Protein AF-A0A510JBA4-F1 (afdb_monomer_lite)

pLDDT: mean 80.72, std 15.27, range [33.44, 96.81]

Structure (mmCIF, N/CA/C/O backbone):
data_AF-A0A510JBA4-F1
#
_entry.id   AF-A0A510JBA4-F1
#
loop_
_atom_site.group_PDB
_atom_site.id
_atom_site.type_symbol
_atom_site.label_atom_id
_atom_site.label_alt_id
_atom_site.label_comp_id
_atom_site.label_asym_id
_atom_site.label_entity_id
_atom_site.label_seq_id
_atom_site.pdbx_PDB_ins_code
_atom_site.Cartn_x
_atom_site.Cartn_y
_atom_site.Cartn_z
_atom_site.occupancy
_atom_site.B_iso_or_equiv
_atom_site.auth_seq_id
_atom_site.auth_comp_id
_atom_site.auth_asym_id
_atom_site.auth_atom_id
_atom_site.pdbx_PDB_model_num
ATOM 1 N N . MET A 1 1 ? 19.408 27.257 -2.901 1.00 33.97 1 MET A N 1
ATOM 2 C CA . MET A 1 1 ? 18.493 28.332 -3.321 1.00 33.97 1 MET A CA 1
ATOM 3 C C . MET A 1 1 ? 17.538 27.654 -4.280 1.00 33.97 1 MET A C 1
ATOM 5 O O . MET A 1 1 ? 18.026 27.134 -5.276 1.00 33.97 1 MET A O 1
ATOM 9 N N . PHE A 1 2 ? 16.282 27.460 -3.873 1.00 33.44 2 PHE A N 1
ATOM 10 C CA . PHE A 1 2 ? 15.293 26.747 -4.685 1.00 33.44 2 PHE A CA 1
ATOM 11 C C . PHE A 1 2 ? 15.055 27.518 -5.986 1.00 33.44 2 PHE A C 1
ATOM 13 O O . PHE A 1 2 ? 15.226 28.739 -6.028 1.00 33.44 2 PHE A O 1
ATOM 20 N N . SER A 1 3 ? 14.738 26.808 -7.061 1.00 45.59 3 SER A N 1
ATOM 21 C CA . SER A 1 3 ? 14.314 27.447 -8.303 1.00 45.59 3 SER A CA 1
ATOM 22 C C . SER A 1 3 ? 12.975 28.172 -8.093 1.00 45.59 3 SER A C 1
ATOM 24 O O . SER A 1 3 ? 12.174 27.807 -7.234 1.00 45.59 3 SER A O 1
ATOM 26 N N . VAL A 1 4 ? 12.717 29.211 -8.888 1.00 42.75 4 VAL A N 1
ATOM 27 C CA . VAL A 1 4 ? 11.490 30.033 -8.805 1.00 42.75 4 VAL A CA 1
ATOM 28 C C . VAL A 1 4 ? 10.213 29.203 -9.057 1.00 42.75 4 VAL A C 1
ATOM 30 O O . VAL A 1 4 ? 9.126 29.583 -8.625 1.00 42.75 4 VAL A O 1
ATOM 33 N N . GLU A 1 5 ? 10.335 28.054 -9.728 1.00 43.00 5 GLU A N 1
ATOM 34 C CA . GLU A 1 5 ? 9.250 27.088 -9.955 1.00 43.00 5 GLU A CA 1
ATOM 35 C C . GLU A 1 5 ? 9.014 26.177 -8.737 1.00 43.00 5 GLU A C 1
ATOM 37 O O . GLU A 1 5 ? 7.862 25.997 -8.343 1.00 43.00 5 GLU A O 1
ATOM 42 N N . GLU A 1 6 ? 10.074 25.714 -8.062 1.00 42.88 6 GLU A N 1
ATOM 43 C CA . GLU A 1 6 ? 9.974 24.969 -6.793 1.00 42.88 6 GLU A CA 1
ATOM 44 C C . GLU A 1 6 ? 9.383 25.830 -5.661 1.00 42.88 6 GLU A C 1
ATOM 46 O O . GLU A 1 6 ? 8.607 25.336 -4.842 1.00 42.88 6 GLU A O 1
ATOM 51 N N . GLU A 1 7 ? 9.695 27.133 -5.621 1.00 42.03 7 GLU A N 1
ATOM 52 C CA . GLU A 1 7 ? 9.069 28.067 -4.672 1.00 42.03 7 GLU A CA 1
ATOM 53 C C . GLU A 1 7 ? 7.575 28.276 -4.964 1.00 42.03 7 GLU A C 1
ATOM 55 O O . GLU A 1 7 ? 6.779 28.371 -4.030 1.00 42.03 7 GLU A O 1
ATOM 60 N N . LYS A 1 8 ? 7.162 28.293 -6.238 1.00 43.97 8 LYS A N 1
ATOM 61 C CA . LYS A 1 8 ? 5.748 28.430 -6.628 1.00 43.97 8 LYS A CA 1
ATOM 62 C C . LYS A 1 8 ? 4.914 27.194 -6.287 1.00 43.97 8 LYS A C 1
ATOM 64 O O . LYS A 1 8 ? 3.850 27.350 -5.692 1.00 43.97 8 LYS A O 1
ATOM 69 N N . GLU A 1 9 ? 5.396 25.990 -6.600 1.00 51.56 9 GLU A N 1
ATOM 70 C CA . GLU A 1 9 ? 4.699 24.744 -6.236 1.00 51.56 9 GLU A CA 1
ATOM 71 C C . GLU A 1 9 ? 4.577 24.593 -4.711 1.00 51.56 9 GLU A C 1
ATOM 73 O O . GLU A 1 9 ? 3.523 24.210 -4.201 1.00 51.56 9 GLU A O 1
ATOM 78 N N . PHE A 1 10 ? 5.615 24.960 -3.952 1.00 48.81 10 PHE A N 1
ATOM 79 C CA . PHE A 1 10 ? 5.580 24.901 -2.489 1.00 48.81 10 PHE A CA 1
ATOM 80 C C . PHE A 1 10 ? 4.567 25.886 -1.878 1.00 48.81 10 PHE A C 1
ATOM 82 O O . PHE A 1 10 ? 3.876 25.548 -0.913 1.00 48.81 10 PHE A O 1
ATOM 89 N N . ILE A 1 11 ? 4.431 27.084 -2.458 1.00 53.59 11 ILE A N 1
ATOM 90 C CA . ILE A 1 11 ? 3.460 28.104 -2.030 1.00 53.59 11 ILE A CA 1
ATOM 91 C C . ILE A 1 11 ? 2.013 27.674 -2.325 1.00 53.59 11 ILE A C 1
ATOM 93 O O . ILE A 1 11 ? 1.134 27.935 -1.505 1.00 53.59 11 ILE A O 1
ATOM 97 N N . GLU A 1 12 ? 1.748 26.980 -3.435 1.00 55.16 12 GLU A N 1
ATOM 98 C CA . GLU A 1 12 ? 0.407 26.460 -3.759 1.00 55.16 12 GLU A CA 1
ATOM 99 C C . GLU A 1 12 ? 0.020 25.223 -2.920 1.00 55.16 12 GLU A C 1
ATOM 101 O O . GLU A 1 12 ? -1.158 25.014 -2.620 1.00 55.16 12 GLU A O 1
ATOM 106 N N . LEU A 1 13 ? 1.001 24.429 -2.473 1.00 57.09 13 LEU A N 1
ATOM 107 C CA . LEU A 1 13 ? 0.795 23.235 -1.637 1.00 57.09 13 LEU A CA 1
ATOM 108 C C . LEU A 1 13 ? 0.614 23.544 -0.139 1.00 57.09 13 LEU A C 1
ATOM 110 O O . LEU A 1 13 ? -0.022 22.771 0.584 1.00 57.09 13 LEU A O 1
ATOM 114 N N . LEU A 1 14 ? 1.133 24.677 0.339 1.00 58.88 14 LEU A N 1
ATOM 115 C CA . LEU A 1 14 ? 1.060 25.112 1.741 1.00 58.88 14 LEU A CA 1
ATOM 116 C C . LEU A 1 14 ? -0.385 25.242 2.280 1.00 58.88 14 LEU A C 1
ATOM 118 O O . LEU A 1 14 ? -0.669 24.680 3.342 1.00 58.88 14 LEU A O 1
ATOM 122 N N . PRO A 1 15 ? -1.325 25.901 1.574 1.00 62.84 15 PRO A N 1
ATOM 123 C CA . PRO A 1 15 ? -2.726 25.983 1.997 1.00 62.84 15 PRO A CA 1
ATOM 124 C C . PRO A 1 15 ? -3.436 24.622 2.032 1.00 62.84 15 PRO A C 1
ATOM 126 O O . PRO A 1 15 ? -4.251 24.367 2.918 1.00 62.84 15 PRO A O 1
ATOM 129 N N . LEU A 1 16 ? -3.105 23.720 1.100 1.00 64.19 16 LEU A N 1
ATOM 130 C CA . LEU A 1 16 ? -3.665 22.363 1.046 1.00 64.19 16 LEU A CA 1
ATOM 131 C C . LEU A 1 16 ? -3.200 21.515 2.233 1.00 64.19 16 LEU A C 1
ATOM 133 O O . LEU A 1 16 ? -3.993 20.786 2.829 1.00 64.19 16 LEU A O 1
ATOM 137 N N . MET A 1 17 ? -1.927 21.645 2.608 1.00 72.31 17 MET A N 1
ATOM 138 C CA . MET A 1 17 ? -1.400 21.027 3.819 1.00 72.31 17 MET A CA 1
ATOM 139 C C . MET A 1 17 ? -2.057 21.581 5.082 1.00 72.31 17 MET A C 1
ATOM 141 O O . MET A 1 17 ? -2.367 20.812 5.984 1.00 72.31 17 MET A O 1
ATOM 145 N N . GLN A 1 18 ? -2.306 22.889 5.150 1.00 76.50 18 GLN A N 1
ATOM 146 C CA . GLN A 1 18 ? -2.984 23.503 6.294 1.00 76.50 18 GLN A CA 1
ATOM 147 C C . GLN A 1 18 ? -4.432 23.015 6.448 1.00 76.50 18 GLN A C 1
ATOM 149 O O . GLN A 1 18 ? -4.841 22.716 7.571 1.00 76.50 18 GLN A O 1
ATOM 154 N N . ASP A 1 19 ? -5.189 22.874 5.353 1.00 80.38 19 ASP A N 1
ATOM 155 C CA . ASP A 1 19 ? -6.538 22.286 5.384 1.00 80.38 19 ASP A CA 1
ATOM 156 C C . ASP A 1 19 ? -6.506 20.814 5.826 1.00 80.38 19 ASP A C 1
ATOM 158 O O . ASP A 1 19 ? -7.270 20.410 6.706 1.00 80.38 19 ASP A O 1
ATOM 162 N N . PHE A 1 20 ? -5.578 20.020 5.279 1.00 85.44 20 PHE A N 1
ATOM 163 C CA . PHE A 1 20 ? -5.411 18.620 5.673 1.00 85.44 20 PHE A CA 1
ATOM 164 C C . PHE A 1 20 ? -5.062 18.488 7.162 1.00 85.44 20 PHE A C 1
ATOM 166 O O . PHE A 1 20 ? -5.747 17.769 7.888 1.00 85.44 20 PHE A O 1
ATOM 173 N N . THR A 1 21 ? -4.059 19.225 7.645 1.00 85.69 21 THR A N 1
ATOM 174 C CA . THR A 1 21 ? -3.632 19.197 9.053 1.00 85.69 21 THR A CA 1
ATOM 175 C C . THR A 1 21 ? -4.745 19.672 9.987 1.00 85.69 21 THR A C 1
ATOM 177 O O . THR A 1 21 ? -4.975 19.064 11.028 1.00 85.69 21 THR A O 1
ATOM 180 N N . SER A 1 22 ? -5.506 20.702 9.601 1.00 88.00 22 SER A N 1
ATOM 181 C CA . SER A 1 22 ? -6.647 21.181 10.393 1.00 88.00 22 SER A CA 1
ATOM 182 C C . SER A 1 22 ? -7.742 20.119 10.512 1.00 88.00 22 SER A C 1
ATOM 184 O O . SER A 1 22 ? -8.275 19.897 11.598 1.00 88.00 22 SER A O 1
ATOM 186 N N . LYS A 1 23 ? -8.057 19.414 9.418 1.00 89.62 23 LYS A N 1
ATOM 187 C CA . LYS A 1 23 ? -9.010 18.295 9.435 1.00 89.62 23 LYS A CA 1
ATOM 188 C C . LYS A 1 23 ? -8.515 17.131 10.279 1.00 89.62 23 LYS A C 1
ATOM 190 O O . LYS A 1 23 ? -9.303 16.583 11.045 1.00 89.62 23 LYS A O 1
ATOM 195 N N . ILE A 1 24 ? -7.238 16.768 10.165 1.00 92.81 24 ILE A N 1
ATOM 196 C CA . ILE A 1 24 ? -6.634 15.722 10.996 1.00 92.81 24 ILE A CA 1
ATOM 197 C C . ILE A 1 24 ? -6.762 16.076 12.473 1.00 92.81 24 ILE A C 1
ATOM 199 O O . ILE A 1 24 ? -7.246 15.244 13.231 1.00 92.81 24 ILE A O 1
ATOM 203 N N . LYS A 1 25 ? -6.440 17.313 12.861 1.00 92.88 25 LYS A N 1
ATOM 204 C CA . LYS A 1 25 ? -6.576 17.780 14.243 1.00 92.88 25 LYS A CA 1
ATOM 205 C C . LYS A 1 25 ? -8.015 17.669 14.759 1.00 92.88 25 LYS A C 1
ATOM 207 O O . LYS A 1 25 ? -8.248 17.087 15.812 1.00 92.88 25 LYS A O 1
ATOM 212 N N . ILE A 1 26 ? -8.995 18.148 13.989 1.00 92.19 26 ILE A N 1
ATOM 213 C CA . ILE A 1 26 ? -10.420 18.057 14.362 1.00 92.19 26 ILE A CA 1
ATOM 214 C C . ILE A 1 26 ? -10.863 16.594 14.523 1.00 92.19 26 ILE A C 1
ATOM 216 O O . ILE A 1 26 ? -11.628 16.259 15.427 1.00 92.19 26 ILE A O 1
ATOM 220 N N . ILE A 1 27 ? -10.417 15.708 13.629 1.00 93.12 27 ILE A N 1
ATOM 221 C CA . ILE A 1 27 ? -10.757 14.284 13.697 1.00 93.12 27 ILE A CA 1
ATOM 222 C C . ILE A 1 27 ? -10.075 13.633 14.903 1.00 93.12 27 ILE A C 1
ATOM 224 O O . ILE A 1 27 ? -10.745 12.900 15.620 1.00 93.12 27 ILE A O 1
ATOM 228 N N . SER A 1 28 ? -8.795 13.928 15.132 1.00 93.94 28 SER A N 1
ATOM 229 C CA . SER A 1 28 ? -7.978 13.473 16.264 1.00 93.94 28 SER A CA 1
ATOM 230 C C . SER A 1 28 ? -8.629 13.803 17.603 1.00 93.94 28 SER A C 1
ATOM 232 O O . SER A 1 28 ? -8.817 12.900 18.417 1.00 93.94 28 SER A O 1
ATOM 234 N N . GLU A 1 29 ? -9.085 15.044 17.783 1.00 92.38 29 GLU A N 1
ATOM 235 C CA . GLU A 1 29 ? -9.836 15.466 18.969 1.00 92.38 29 GLU A CA 1
ATOM 236 C C . GLU A 1 29 ? -11.163 14.702 19.111 1.00 92.38 29 GLU A C 1
ATOM 238 O O . GLU A 1 29 ? -11.546 14.324 20.213 1.00 92.38 29 GLU A O 1
ATOM 243 N N . PHE A 1 30 ? -11.862 14.430 18.004 1.00 90.69 30 PHE A N 1
ATOM 244 C CA . PHE A 1 30 ? -13.141 13.716 18.032 1.00 90.69 30 PHE A CA 1
ATOM 245 C C . PHE A 1 30 ? -13.017 12.218 18.346 1.00 90.69 30 PHE A C 1
ATOM 247 O O . PHE A 1 30 ? -13.923 11.660 18.963 1.00 90.69 30 PHE A O 1
ATOM 254 N N . VAL A 1 31 ? -11.968 11.549 17.856 1.00 90.56 31 VAL A N 1
ATOM 255 C CA . VAL A 1 31 ? -11.745 10.110 18.097 1.00 90.56 31 VAL A CA 1
ATOM 256 C C . VAL A 1 31 ? -10.824 9.834 19.286 1.00 90.56 31 VAL A C 1
ATOM 258 O O . VAL A 1 31 ? -10.565 8.672 19.577 1.00 90.56 31 VAL A O 1
ATOM 261 N N . GLU A 1 32 ? -10.329 10.879 19.957 1.00 91.88 32 GLU A N 1
ATOM 262 C CA . GLU A 1 32 ? -9.396 10.791 21.090 1.00 91.88 32 GLU A CA 1
ATOM 263 C C . GLU A 1 32 ? -8.122 9.990 20.748 1.00 91.88 32 GLU A C 1
ATOM 265 O O . GLU A 1 32 ? -7.676 9.118 21.497 1.00 91.88 32 GLU A O 1
ATOM 270 N N . LYS A 1 33 ? -7.531 10.278 19.580 1.00 92.12 33 LYS A N 1
ATOM 271 C CA . LYS A 1 33 ? -6.292 9.643 19.093 1.00 92.12 33 LYS A CA 1
ATOM 272 C C . LYS A 1 33 ? -5.279 10.669 18.639 1.00 92.12 33 LYS A C 1
ATOM 274 O O . LYS A 1 33 ? -5.655 11.736 18.174 1.00 92.12 33 LYS A O 1
ATOM 279 N N . GLU A 1 34 ? -4.004 10.305 18.676 1.00 94.12 34 GLU A N 1
ATOM 280 C CA . GLU A 1 34 ? -2.929 11.117 18.106 1.00 94.12 34 GLU A CA 1
ATOM 281 C C . GLU A 1 34 ? -3.129 11.346 16.600 1.00 94.12 34 GLU A C 1
ATOM 283 O O . GLU A 1 34 ? -3.582 10.457 15.874 1.00 94.12 34 GLU A O 1
ATOM 288 N N . GLU A 1 35 ? -2.727 12.519 16.106 1.00 92.19 35 GLU A N 1
ATOM 289 C CA . GLU A 1 35 ? -2.852 12.897 14.690 1.00 92.19 35 GLU A CA 1
ATOM 290 C C . GLU A 1 35 ? -2.217 11.856 13.751 1.00 92.19 35 GLU A C 1
ATOM 292 O O . GLU A 1 35 ? -2.813 11.479 12.740 1.00 92.19 35 GLU A O 1
ATOM 297 N N . ASN A 1 36 ? -1.047 11.322 14.119 1.00 89.25 36 ASN A N 1
ATOM 298 C CA . ASN A 1 36 ? -0.375 10.270 13.353 1.00 89.25 36 ASN A CA 1
ATOM 299 C C . ASN A 1 36 ? -1.182 8.967 13.307 1.00 89.25 36 ASN A C 1
ATOM 301 O O . ASN A 1 36 ? -1.204 8.313 12.269 1.00 89.25 36 ASN A O 1
ATOM 305 N N . GLU A 1 37 ? -1.874 8.598 14.389 1.00 91.50 37 GLU A N 1
ATOM 306 C CA . GLU A 1 37 ? -2.731 7.406 14.390 1.00 91.50 37 GLU A CA 1
ATOM 307 C C . GLU A 1 37 ? -3.957 7.607 13.490 1.00 91.50 37 GLU A C 1
ATOM 309 O O . GLU A 1 37 ? -4.367 6.677 12.798 1.00 91.50 37 GLU A O 1
ATOM 314 N N . VAL A 1 38 ? -4.509 8.825 13.429 1.00 93.19 38 VAL A N 1
ATOM 315 C CA . VAL A 1 38 ? -5.597 9.175 12.499 1.00 93.19 38 VAL A CA 1
ATOM 316 C C . VAL A 1 38 ? -5.133 9.103 11.044 1.00 93.19 38 VAL A C 1
ATOM 318 O O . VAL A 1 38 ? -5.847 8.550 10.204 1.00 93.19 38 VAL A O 1
ATOM 321 N N . ILE A 1 39 ? -3.944 9.637 10.741 1.00 91.81 39 ILE A N 1
ATOM 322 C CA . ILE A 1 39 ? -3.339 9.557 9.404 1.00 91.81 39 ILE A CA 1
ATOM 323 C C . ILE A 1 39 ? -3.123 8.090 9.025 1.00 91.81 39 ILE A C 1
ATOM 325 O O . ILE A 1 39 ? -3.620 7.649 7.989 1.00 91.81 39 ILE A O 1
ATOM 329 N N . GLU A 1 40 ? -2.448 7.317 9.878 1.00 92.69 40 GLU A N 1
ATOM 330 C CA . GLU A 1 40 ? -2.177 5.898 9.644 1.00 92.69 40 GLU A CA 1
ATOM 331 C C . GLU A 1 40 ? -3.478 5.135 9.375 1.00 92.69 40 GLU A C 1
ATOM 333 O O . GLU A 1 40 ? -3.594 4.447 8.359 1.00 92.69 40 GLU A O 1
ATOM 338 N N . MET A 1 41 ? -4.490 5.333 10.226 1.00 93.75 41 MET A N 1
ATOM 339 C CA . MET A 1 41 ? -5.800 4.697 10.122 1.00 93.75 41 MET A CA 1
ATOM 340 C C . MET A 1 41 ? -6.511 5.043 8.813 1.00 93.75 41 MET A C 1
ATOM 342 O O . MET A 1 41 ? -6.974 4.140 8.112 1.00 93.75 41 MET A O 1
ATOM 346 N N . ALA A 1 42 ? -6.608 6.325 8.455 1.00 93.50 42 ALA A N 1
ATOM 347 C CA . ALA A 1 42 ? -7.304 6.743 7.241 1.00 93.50 42 ALA A CA 1
ATOM 348 C C . ALA A 1 42 ? -6.644 6.150 5.987 1.00 93.50 42 ALA A C 1
ATOM 350 O O . ALA A 1 42 ? -7.327 5.652 5.089 1.00 93.50 42 ALA A O 1
ATOM 351 N N . PHE A 1 43 ? -5.312 6.160 5.941 1.00 93.12 43 PHE A N 1
ATOM 352 C CA . PHE A 1 43 ? -4.544 5.743 4.775 1.00 93.12 43 PHE A CA 1
ATOM 353 C C . PHE A 1 43 ? -4.522 4.230 4.625 1.00 93.12 43 PHE A C 1
ATOM 355 O O . PHE A 1 43 ? -4.776 3.735 3.529 1.00 93.12 43 PHE A O 1
ATOM 362 N N . THR A 1 44 ? -4.273 3.476 5.699 1.00 93.31 44 THR A N 1
ATOM 363 C CA . THR A 1 44 ? -4.341 2.006 5.631 1.00 93.31 44 THR A CA 1
ATOM 364 C C . THR A 1 44 ? -5.744 1.525 5.289 1.00 93.31 44 THR A C 1
ATOM 366 O O . THR A 1 44 ? -5.875 0.616 4.471 1.00 93.31 44 THR A O 1
ATOM 369 N N . THR A 1 45 ? -6.791 2.184 5.796 1.00 93.12 45 THR A N 1
ATOM 370 C CA . THR A 1 45 ? -8.182 1.902 5.400 1.00 93.12 45 THR A CA 1
ATOM 371 C C . THR A 1 45 ? -8.394 2.165 3.907 1.00 93.12 45 THR A C 1
ATOM 373 O O . THR A 1 45 ? -8.927 1.315 3.191 1.00 93.12 45 THR A O 1
ATOM 376 N N . PHE A 1 46 ? -7.939 3.318 3.408 1.00 93.06 46 PHE A N 1
ATOM 377 C CA . PHE A 1 46 ? -8.012 3.668 1.989 1.00 93.06 46 PHE A CA 1
ATOM 378 C C . PHE A 1 46 ? -7.258 2.662 1.102 1.00 93.06 46 PHE A C 1
ATOM 380 O O . PHE A 1 46 ? -7.794 2.180 0.101 1.00 93.06 46 PHE A O 1
ATOM 387 N N . PHE A 1 47 ? -6.036 2.279 1.478 1.00 91.75 47 PHE A N 1
ATOM 388 C CA . PHE A 1 47 ? -5.274 1.278 0.736 1.00 91.75 47 PHE A CA 1
ATOM 389 C C . PHE A 1 47 ? -5.908 -0.109 0.817 1.00 91.75 47 PHE A C 1
ATOM 391 O O . PHE A 1 47 ? -5.960 -0.792 -0.200 1.00 91.75 47 PHE A O 1
ATOM 398 N N . GLY A 1 48 ? -6.476 -0.495 1.962 1.00 89.38 48 GLY A N 1
ATOM 399 C CA . GLY A 1 48 ? -7.234 -1.737 2.119 1.00 89.38 48 GLY A CA 1
ATOM 400 C C . GLY A 1 48 ? -8.376 -1.857 1.107 1.00 89.38 48 GLY A C 1
ATOM 401 O O . GLY A 1 48 ? -8.550 -2.915 0.504 1.00 89.38 48 GLY A O 1
ATOM 402 N N . LYS A 1 49 ? -9.083 -0.753 0.836 1.00 85.50 49 LYS A N 1
ATOM 403 C CA . LYS A 1 49 ? -10.141 -0.681 -0.188 1.00 85.50 49 LYS A CA 1
ATOM 404 C C . LYS A 1 49 ? -9.624 -0.709 -1.630 1.00 85.50 49 LYS A C 1
ATOM 406 O O . LYS A 1 49 ? -10.387 -1.023 -2.538 1.00 85.50 49 LYS A O 1
ATOM 411 N N . THR A 1 50 ? -8.358 -0.363 -1.859 1.00 83.88 50 THR A N 1
ATOM 412 C CA . THR A 1 50 ? -7.774 -0.218 -3.206 1.00 83.88 50 THR A CA 1
ATOM 413 C C . THR A 1 50 ? -6.739 -1.296 -3.552 1.00 83.88 50 THR A C 1
ATOM 415 O O . THR A 1 50 ? -6.166 -1.277 -4.646 1.00 83.88 50 THR A O 1
ATOM 418 N N . LEU A 1 51 ? -6.509 -2.269 -2.661 1.00 84.25 51 LEU A N 1
ATOM 419 C CA . LEU A 1 51 ? -5.611 -3.396 -2.901 1.00 84.25 51 LEU A CA 1
ATOM 420 C C . LEU A 1 51 ? -6.067 -4.247 -4.091 1.00 84.25 51 LEU A C 1
ATOM 422 O O . LEU A 1 51 ? -7.197 -4.730 -4.135 1.00 84.25 51 LEU A O 1
ATOM 426 N N . LYS A 1 52 ? -5.143 -4.532 -5.019 1.00 79.62 52 LYS A N 1
ATOM 427 C CA . LYS A 1 52 ? -5.395 -5.442 -6.146 1.00 79.62 52 LYS A CA 1
ATOM 428 C C . LYS A 1 52 ? -4.823 -6.835 -5.859 1.00 79.62 52 LYS A C 1
ATOM 430 O O . LYS A 1 52 ? -3.696 -6.922 -5.381 1.00 79.62 52 LYS A O 1
ATOM 435 N N . PRO A 1 53 ? -5.477 -7.965 -6.182 1.00 68.62 53 PRO A N 1
ATOM 436 C CA . PRO A 1 53 ? -4.991 -9.312 -5.921 1.00 68.62 53 PRO A CA 1
ATOM 437 C C . PRO A 1 53 ? -3.886 -9.682 -6.907 1.00 68.62 53 PRO A C 1
ATOM 439 O O . PRO A 1 53 ? -2.913 -10.336 -6.534 1.00 68.62 53 PRO A O 1
ATOM 442 N N . ARG A 1 54 ? -4.005 -9.214 -8.155 1.00 74.19 54 ARG A N 1
ATOM 443 C CA . ARG A 1 54 ? -3.056 -9.308 -9.262 1.00 74.19 54 ARG A CA 1
ATOM 444 C C . ARG A 1 54 ? -1.939 -8.290 -9.184 1.00 74.19 54 ARG A C 1
ATOM 446 O O . ARG A 1 54 ? -2.239 -7.115 -9.326 1.00 74.19 54 ARG A O 1
ATOM 453 N N . TYR A 1 55 ? -0.660 -8.658 -9.104 1.00 83.25 55 TYR A N 1
ATOM 454 C CA . TYR A 1 55 ? 0.392 -7.644 -9.327 1.00 83.25 55 TYR A CA 1
ATOM 455 C C . TYR A 1 55 ? 0.362 -7.062 -10.750 1.00 83.25 55 TYR A C 1
ATOM 457 O O . TYR A 1 55 ? 0.736 -5.914 -10.956 1.00 83.25 55 TYR A O 1
ATOM 465 N N . LYS A 1 56 ? -0.148 -7.822 -11.726 1.00 77.75 56 LYS A N 1
ATOM 466 C CA . LYS A 1 56 ? -0.383 -7.331 -13.091 1.00 77.75 56 LYS A CA 1
ATOM 467 C C . LYS A 1 56 ? -1.524 -6.314 -13.205 1.00 77.75 56 LYS A C 1
ATOM 469 O O . LYS A 1 56 ? -1.568 -5.597 -14.195 1.00 77.75 56 LYS A O 1
ATOM 474 N N . ASP A 1 57 ? -2.390 -6.215 -12.197 1.00 72.81 57 ASP A N 1
ATOM 475 C CA . ASP A 1 57 ? -3.549 -5.313 -12.225 1.00 72.81 57 ASP A CA 1
ATOM 476 C C . ASP A 1 57 ? -3.167 -3.885 -11.845 1.00 72.81 57 ASP A C 1
ATOM 478 O O . ASP A 1 57 ? -3.915 -2.951 -12.110 1.00 72.81 57 ASP A O 1
ATOM 482 N N . TYR A 1 58 ? -1.987 -3.678 -11.258 1.00 75.94 58 TYR A N 1
ATOM 483 C CA . TYR A 1 58 ? -1.496 -2.354 -10.866 1.00 75.94 58 TYR A CA 1
ATOM 484 C C . TYR A 1 58 ? -1.133 -1.450 -12.058 1.00 75.94 58 TYR A C 1
ATOM 486 O O . TYR A 1 58 ? -0.747 -0.306 -11.866 1.00 75.94 58 TYR A O 1
ATOM 494 N N . GLY A 1 59 ? -1.352 -1.915 -13.289 1.00 75.94 59 GLY A N 1
ATOM 495 C CA . GLY A 1 59 ? -1.098 -1.156 -14.505 1.00 75.94 59 GLY A CA 1
ATOM 496 C C . GLY A 1 59 ? 0.329 -1.329 -15.016 1.00 75.94 59 GLY A C 1
ATOM 497 O O . GLY A 1 59 ? 1.140 -2.103 -14.494 1.00 75.94 59 GLY A O 1
ATOM 498 N N . THR A 1 60 ? 0.612 -0.644 -16.120 1.00 84.00 60 THR A N 1
ATOM 499 C CA . THR A 1 60 ? 1.929 -0.611 -16.756 1.00 84.00 60 THR A CA 1
ATOM 500 C C . THR A 1 60 ? 2.297 0.836 -17.049 1.00 84.00 60 THR A C 1
ATOM 502 O O . THR A 1 60 ? 1.530 1.549 -17.687 1.00 84.00 60 THR A O 1
ATOM 505 N N . ILE A 1 61 ? 3.484 1.240 -16.605 1.00 86.69 61 ILE A N 1
ATOM 506 C CA . ILE A 1 61 ? 4.129 2.504 -16.964 1.00 86.69 61 ILE A CA 1
ATOM 507 C C . ILE A 1 61 ? 4.836 2.295 -18.292 1.00 86.69 61 ILE A C 1
ATOM 509 O O . ILE A 1 61 ? 5.752 1.469 -18.388 1.00 86.69 61 ILE A O 1
ATOM 513 N N . TYR A 1 62 ? 4.384 3.015 -19.313 1.00 83.38 62 TYR A N 1
ATOM 514 C CA . TYR A 1 62 ? 5.007 3.042 -20.628 1.00 83.38 62 TYR A CA 1
ATOM 515 C C . TYR A 1 62 ? 5.994 4.202 -20.677 1.00 83.38 62 TYR A C 1
ATOM 517 O O . TYR A 1 62 ? 5.659 5.335 -20.344 1.00 83.38 62 TYR A O 1
ATOM 525 N N . LEU A 1 63 ? 7.224 3.889 -21.058 1.00 83.50 63 LEU A N 1
ATOM 526 C CA . LEU A 1 63 ? 8.338 4.820 -21.150 1.00 83.50 63 LEU A CA 1
ATOM 527 C C . LEU A 1 63 ? 8.771 4.925 -22.616 1.00 83.50 63 LEU A C 1
ATOM 529 O O . LEU A 1 63 ? 8.401 4.098 -23.458 1.00 83.50 63 LEU A O 1
ATOM 533 N N . GLU A 1 64 ? 9.601 5.918 -22.916 1.00 77.56 64 GLU A N 1
ATOM 534 C CA . GLU A 1 64 ? 10.179 6.089 -24.247 1.00 77.56 64 GLU A CA 1
ATOM 535 C C . GLU A 1 64 ? 10.946 4.841 -24.721 1.00 77.56 64 GLU A C 1
ATOM 537 O O . GLU A 1 64 ? 11.360 3.978 -23.936 1.00 77.56 64 GLU A O 1
ATOM 542 N N . GLN A 1 65 ? 11.132 4.736 -26.043 1.00 76.50 65 GLN A N 1
ATOM 543 C CA . GLN A 1 65 ? 11.859 3.634 -26.692 1.00 76.50 65 GLN A CA 1
ATOM 544 C C . GLN A 1 65 ? 11.229 2.245 -26.450 1.00 76.50 65 GLN A C 1
ATOM 546 O O . GLN A 1 65 ? 11.912 1.222 -26.498 1.00 76.50 65 GLN A O 1
ATOM 551 N N . GLY A 1 66 ? 9.926 2.191 -26.151 1.00 75.25 66 GLY A N 1
ATOM 552 C CA . GLY A 1 66 ? 9.192 0.943 -25.914 1.00 75.25 66 GLY A CA 1
ATOM 553 C C . GLY A 1 66 ? 9.513 0.264 -24.577 1.00 75.25 66 GLY A C 1
ATOM 554 O O . GLY A 1 66 ? 9.139 -0.894 -24.362 1.00 75.25 66 GLY A O 1
ATOM 555 N N . ARG A 1 67 ? 10.206 0.950 -23.656 1.00 83.44 67 ARG A N 1
ATOM 556 C CA . ARG A 1 67 ? 10.467 0.428 -22.309 1.00 83.44 67 ARG A CA 1
ATOM 557 C C . ARG A 1 67 ? 9.163 0.442 -21.504 1.00 83.44 67 ARG A C 1
ATOM 559 O O . ARG A 1 67 ? 8.351 1.350 -21.620 1.00 83.44 67 ARG A O 1
ATOM 566 N N . LYS A 1 68 ? 8.960 -0.562 -20.647 1.00 89.12 68 LYS A N 1
ATOM 567 C CA . LYS A 1 68 ? 7.792 -0.610 -19.753 1.00 89.12 68 LYS A CA 1
ATOM 568 C C . LYS A 1 68 ? 8.119 -1.133 -18.364 1.00 89.12 68 LYS A C 1
ATOM 570 O O . LYS A 1 68 ? 8.976 -2.014 -18.230 1.00 89.12 68 LYS A O 1
ATOM 575 N N . ILE A 1 69 ? 7.435 -0.631 -17.342 1.00 88.75 69 ILE A N 1
ATOM 576 C CA . ILE A 1 69 ? 7.458 -1.176 -15.980 1.00 88.75 69 ILE A CA 1
ATOM 577 C C . ILE A 1 69 ? 6.047 -1.629 -15.624 1.00 88.75 69 ILE A C 1
ATOM 579 O O . ILE A 1 69 ? 5.122 -0.828 -15.608 1.00 88.75 69 ILE A O 1
ATOM 583 N N . SER A 1 70 ? 5.881 -2.921 -15.347 1.00 90.19 70 SER A N 1
ATOM 584 C CA . SER A 1 70 ? 4.609 -3.463 -14.855 1.00 90.19 70 SER A CA 1
ATOM 585 C C . SER A 1 70 ? 4.618 -3.578 -13.334 1.00 90.19 70 SER A C 1
ATOM 587 O O . SER A 1 70 ? 5.688 -3.712 -12.732 1.00 90.19 70 SER A O 1
ATOM 589 N N . GLY A 1 71 ? 3.437 -3.649 -12.717 1.00 87.88 71 GLY A N 1
ATOM 590 C CA . GLY A 1 71 ? 3.328 -3.931 -11.282 1.00 87.88 71 GLY A CA 1
ATOM 591 C C . GLY A 1 71 ? 4.016 -5.237 -10.850 1.00 87.88 71 GLY A C 1
ATOM 592 O O . GLY A 1 71 ? 4.605 -5.306 -9.775 1.00 87.88 71 GLY A O 1
ATOM 593 N N . CYS A 1 72 ? 4.072 -6.260 -11.715 1.00 88.75 72 CYS A N 1
ATOM 594 C CA . CYS A 1 72 ? 4.869 -7.466 -11.454 1.00 88.75 72 CYS A CA 1
ATOM 595 C C . CYS A 1 72 ? 6.372 -7.174 -11.335 1.00 88.75 72 CYS A C 1
ATOM 597 O O . CYS A 1 72 ? 7.040 -7.799 -10.515 1.00 88.75 72 CYS A O 1
ATOM 599 N N . MET A 1 73 ? 6.909 -6.259 -12.148 1.00 91.50 73 MET A N 1
ATOM 600 C CA . MET A 1 73 ? 8.315 -5.859 -12.057 1.00 91.50 73 MET A CA 1
ATOM 601 C C . MET A 1 73 ? 8.578 -5.090 -10.767 1.00 91.50 73 MET A C 1
ATOM 603 O O . MET A 1 73 ? 9.509 -5.441 -10.056 1.00 91.50 73 MET A O 1
ATOM 607 N N . ILE A 1 74 ? 7.727 -4.118 -10.430 1.00 93.12 74 ILE A N 1
ATOM 608 C CA . ILE A 1 74 ? 7.834 -3.347 -9.180 1.00 93.12 74 ILE A CA 1
ATOM 609 C C . ILE A 1 74 ? 7.816 -4.270 -7.972 1.00 93.12 74 ILE A C 1
ATOM 611 O O . ILE A 1 74 ? 8.716 -4.220 -7.147 1.00 93.12 74 ILE A O 1
ATOM 615 N N . ARG A 1 75 ? 6.872 -5.212 -7.933 1.00 93.81 75 ARG A N 1
ATOM 616 C CA . ARG A 1 75 ? 6.801 -6.217 -6.874 1.00 93.81 75 ARG A CA 1
ATOM 617 C C . ARG A 1 75 ? 8.095 -7.015 -6.716 1.00 93.81 75 ARG A C 1
ATOM 619 O O . ARG A 1 75 ? 8.428 -7.418 -5.608 1.00 93.81 75 ARG A O 1
ATOM 626 N N . MET A 1 76 ? 8.788 -7.326 -7.812 1.00 91.06 76 MET A N 1
ATOM 627 C CA . MET A 1 76 ? 10.070 -8.037 -7.743 1.00 91.06 76 MET A CA 1
ATOM 628 C C . MET A 1 76 ? 11.188 -7.152 -7.194 1.00 91.06 76 MET A C 1
ATOM 630 O O . MET A 1 76 ? 12.060 -7.673 -6.507 1.00 91.06 76 MET A O 1
ATOM 634 N N . GLU A 1 77 ? 11.158 -5.854 -7.495 1.00 92.88 77 GLU A N 1
ATOM 635 C CA . GLU A 1 77 ? 12.097 -4.881 -6.936 1.00 92.88 77 GLU A CA 1
ATOM 636 C C . GLU A 1 77 ? 11.862 -4.658 -5.438 1.00 92.88 77 GLU A C 1
ATOM 638 O O . GLU A 1 77 ? 12.791 -4.741 -4.645 1.00 92.88 77 GLU A O 1
ATOM 643 N N . GLU A 1 78 ? 10.610 -4.456 -5.026 1.00 93.88 78 GLU A N 1
ATOM 644 C CA . GLU A 1 78 ? 10.269 -4.210 -3.621 1.00 93.88 78 GLU A CA 1
ATOM 645 C C . GLU A 1 78 ? 10.471 -5.447 -2.753 1.00 93.88 78 GLU A C 1
ATOM 647 O O . GLU A 1 78 ? 11.006 -5.367 -1.653 1.00 93.88 78 GLU A O 1
ATOM 652 N N . LYS A 1 79 ? 10.091 -6.629 -3.249 1.00 91.38 79 LYS A N 1
ATOM 653 C CA . LYS A 1 79 ? 10.296 -7.869 -2.497 1.00 91.38 79 LYS A CA 1
ATOM 654 C C . LYS A 1 79 ? 11.773 -8.257 -2.389 1.00 91.38 79 LYS A C 1
ATOM 656 O O . LYS A 1 79 ? 12.156 -8.930 -1.430 1.00 91.38 79 LYS A O 1
ATOM 661 N N . GLY A 1 80 ? 12.580 -7.900 -3.383 1.00 86.62 80 GLY A N 1
ATOM 662 C CA . GLY A 1 80 ? 13.912 -8.460 -3.552 1.00 86.62 80 GLY A CA 1
ATOM 663 C C . GLY A 1 80 ? 13.893 -9.916 -4.023 1.00 86.62 80 GLY A C 1
ATOM 664 O O . GLY A 1 80 ? 12.843 -10.540 -4.238 1.00 86.62 80 GLY A O 1
ATOM 665 N N . ARG A 1 81 ? 15.086 -10.488 -4.223 1.00 78.69 81 ARG A N 1
ATOM 666 C CA . ARG A 1 81 ? 15.230 -11.869 -4.698 1.00 78.69 81 ARG A CA 1
ATOM 667 C C . ARG A 1 81 ? 16.541 -12.486 -4.236 1.00 78.69 81 ARG A C 1
ATOM 669 O O . ARG A 1 81 ? 17.607 -11.945 -4.518 1.00 78.69 81 ARG A O 1
ATOM 676 N N . ASN A 1 82 ? 16.452 -13.700 -3.696 1.00 70.75 82 ASN A N 1
ATOM 677 C CA . ASN A 1 82 ? 17.627 -14.533 -3.466 1.00 70.75 82 ASN A CA 1
ATOM 678 C C . ASN A 1 82 ? 18.472 -14.676 -4.742 1.00 70.75 82 ASN A C 1
ATOM 680 O O . ASN A 1 82 ? 17.906 -14.877 -5.830 1.00 70.75 82 ASN A O 1
ATOM 684 N N . PRO A 1 83 ? 19.811 -14.604 -4.630 1.00 67.19 83 PRO A N 1
ATOM 685 C CA . PRO A 1 83 ? 20.700 -14.889 -5.744 1.00 67.19 83 PRO A CA 1
ATOM 686 C C . PRO A 1 83 ? 20.359 -16.251 -6.343 1.00 67.19 83 PRO A C 1
ATOM 688 O O . PRO A 1 83 ? 20.237 -17.249 -5.636 1.00 67.19 83 PRO A O 1
ATOM 691 N N . ARG A 1 84 ? 20.184 -16.303 -7.667 1.00 56.84 84 ARG A N 1
ATOM 692 C CA . ARG A 1 84 ? 19.829 -17.548 -8.369 1.00 56.84 84 ARG A CA 1
ATOM 693 C C . ARG A 1 84 ? 20.960 -18.582 -8.366 1.00 56.84 84 ARG A C 1
ATOM 695 O O . ARG A 1 84 ? 20.712 -19.731 -8.714 1.00 56.84 84 ARG A O 1
ATOM 702 N N . VAL A 1 85 ? 22.181 -18.182 -8.013 1.00 56.09 85 VAL A N 1
ATOM 703 C CA . VAL A 1 85 ? 23.388 -19.010 -8.086 1.00 56.09 85 VAL A CA 1
ATOM 704 C C . VAL A 1 85 ? 24.302 -18.682 -6.899 1.00 56.09 85 VAL A C 1
ATOM 706 O O . VAL A 1 85 ? 24.375 -17.526 -6.478 1.00 56.09 85 VAL A O 1
ATOM 709 N N . LYS A 1 86 ? 25.057 -19.678 -6.405 1.00 56.31 86 LYS A N 1
ATOM 710 C CA . LYS A 1 86 ? 26.127 -19.523 -5.391 1.00 56.31 86 LYS A CA 1
ATOM 711 C C . LYS A 1 86 ? 27.211 -18.492 -5.768 1.00 56.31 86 LYS A C 1
ATOM 713 O O . LYS A 1 86 ? 28.039 -18.157 -4.934 1.00 56.31 86 LYS A O 1
ATOM 718 N N . THR A 1 87 ? 27.210 -17.995 -7.004 1.00 54.66 87 THR A N 1
ATOM 719 C CA . THR A 1 87 ? 28.103 -16.945 -7.516 1.00 54.66 87 THR A CA 1
ATOM 720 C C . THR A 1 87 ? 27.663 -15.528 -7.134 1.00 54.66 87 THR A C 1
ATOM 722 O O . THR A 1 87 ? 28.341 -14.576 -7.501 1.00 54.66 87 THR A O 1
ATOM 725 N N . GLY A 1 88 ? 26.512 -15.347 -6.469 1.00 54.41 88 GLY A N 1
ATOM 726 C CA . GLY A 1 88 ? 26.002 -14.026 -6.063 1.00 54.41 88 GLY A CA 1
ATOM 727 C C . GLY A 1 88 ? 25.470 -13.164 -7.218 1.00 54.41 88 GLY A C 1
ATOM 728 O O . GLY A 1 88 ? 24.864 -12.116 -7.004 1.00 54.41 88 GLY A O 1
ATOM 729 N N . THR A 1 89 ? 25.623 -13.613 -8.462 1.00 49.56 89 THR A N 1
ATOM 730 C CA . THR A 1 89 ? 25.152 -12.900 -9.644 1.00 49.56 89 THR A CA 1
ATOM 731 C C . THR A 1 89 ? 23.637 -13.086 -9.794 1.00 49.56 89 THR A C 1
ATOM 733 O O . THR A 1 89 ? 23.123 -14.201 -9.854 1.00 49.56 89 THR A O 1
ATOM 736 N N . HIS A 1 90 ? 22.907 -11.964 -9.843 1.00 55.28 90 HIS A N 1
ATOM 737 C CA . HIS A 1 90 ? 21.442 -11.866 -10.017 1.00 55.28 90 HIS A CA 1
ATOM 738 C C . HIS A 1 90 ? 20.572 -11.915 -8.747 1.00 55.28 90 HIS A C 1
ATOM 740 O O . HIS A 1 90 ? 19.358 -12.110 -8.863 1.00 55.28 90 HIS A O 1
ATOM 746 N N . GLY A 1 91 ? 21.159 -11.705 -7.566 1.00 60.28 91 GLY A N 1
ATOM 747 C CA . GLY A 1 91 ? 20.406 -11.374 -6.352 1.00 60.28 91 GLY A CA 1
ATOM 748 C C . GLY A 1 91 ? 19.994 -9.900 -6.293 1.00 60.28 91 GLY A C 1
ATOM 749 O O . GLY A 1 91 ? 20.513 -9.064 -7.034 1.00 60.28 91 GLY A O 1
ATOM 750 N N . MET A 1 92 ? 19.049 -9.599 -5.411 1.00 75.00 92 MET A N 1
ATOM 751 C CA . MET A 1 92 ? 18.690 -8.252 -4.972 1.00 75.00 92 MET A CA 1
ATOM 752 C C . MET A 1 92 ? 18.438 -8.309 -3.466 1.00 75.00 92 MET A C 1
ATOM 754 O O . MET A 1 92 ? 17.884 -9.325 -3.028 1.00 75.00 92 MET A O 1
ATOM 758 N N . PRO A 1 93 ? 18.814 -7.273 -2.691 1.00 79.12 93 PRO A N 1
ATOM 759 C CA . PRO A 1 93 ? 18.573 -7.269 -1.254 1.00 79.12 93 PRO A CA 1
ATOM 760 C C . PRO A 1 93 ? 17.108 -7.590 -0.948 1.00 79.12 93 PRO A C 1
ATOM 762 O O . PRO A 1 93 ? 16.200 -7.126 -1.639 1.00 79.12 93 PRO A O 1
ATOM 765 N N . GLN A 1 94 ? 16.875 -8.448 0.041 1.00 87.25 94 GLN A N 1
ATOM 766 C CA . GLN A 1 94 ? 15.530 -8.873 0.421 1.00 87.25 94 GLN A CA 1
ATOM 767 C C . GLN A 1 94 ? 14.894 -7.790 1.292 1.00 87.25 94 GLN A C 1
ATOM 769 O O . GLN A 1 94 ? 14.785 -7.954 2.502 1.00 87.25 94 GLN A O 1
ATOM 774 N N . HIS A 1 95 ? 14.501 -6.667 0.679 1.00 90.31 95 HIS A N 1
ATOM 775 C CA . HIS A 1 95 ? 14.099 -5.462 1.411 1.00 90.31 95 HIS A CA 1
ATOM 776 C C . HIS A 1 95 ? 12.999 -5.743 2.443 1.00 90.31 95 HIS A C 1
ATOM 778 O O . HIS A 1 95 ? 13.090 -5.260 3.565 1.00 90.31 95 HIS A O 1
ATOM 784 N N . ILE A 1 96 ? 12.006 -6.579 2.112 1.00 91.50 96 ILE A N 1
ATOM 785 C CA . ILE A 1 96 ? 10.957 -6.954 3.070 1.00 91.50 96 ILE A CA 1
ATOM 786 C C . ILE A 1 96 ? 11.541 -7.686 4.283 1.00 91.50 96 ILE A C 1
ATOM 788 O O . ILE A 1 96 ? 11.229 -7.331 5.414 1.00 91.50 96 ILE A O 1
ATOM 792 N N . GLU A 1 97 ? 12.378 -8.699 4.061 1.00 90.19 97 GLU A N 1
ATOM 793 C CA . GLU A 1 97 ? 12.986 -9.477 5.146 1.00 90.19 97 GLU A CA 1
ATOM 794 C C . GLU A 1 97 ? 13.838 -8.577 6.042 1.00 90.19 97 GLU A C 1
ATOM 796 O O . GLU A 1 97 ? 13.610 -8.538 7.248 1.00 90.19 97 GLU A O 1
ATOM 801 N N . MET A 1 98 ? 14.680 -7.739 5.431 1.00 89.62 98 MET A N 1
ATOM 802 C CA . MET A 1 98 ? 15.486 -6.736 6.128 1.00 89.62 98 MET A CA 1
ATOM 803 C C . MET A 1 98 ? 14.633 -5.775 6.964 1.00 89.62 98 MET A C 1
ATOM 805 O O . MET A 1 98 ? 15.008 -5.440 8.086 1.00 89.62 98 MET A O 1
ATOM 809 N N . MET A 1 99 ? 13.478 -5.329 6.455 1.00 92.38 99 MET A N 1
ATOM 810 C CA . MET A 1 99 ? 12.579 -4.469 7.229 1.00 92.38 99 MET A CA 1
ATOM 811 C C . MET A 1 99 ? 11.999 -5.196 8.443 1.00 92.38 99 MET A C 1
ATOM 813 O O . MET A 1 99 ? 12.007 -4.637 9.537 1.00 92.38 99 MET A O 1
ATOM 817 N N . PHE A 1 100 ? 11.528 -6.436 8.283 1.00 92.75 100 PHE A N 1
ATOM 818 C CA . PHE A 1 100 ? 11.010 -7.213 9.413 1.00 92.75 100 PHE A CA 1
ATOM 819 C C . PHE A 1 100 ? 12.090 -7.519 10.454 1.00 92.75 100 PHE A C 1
ATOM 821 O O . PHE A 1 100 ? 11.781 -7.517 11.642 1.00 92.75 100 PHE A O 1
ATOM 828 N N . GLU A 1 101 ? 13.333 -7.752 10.036 1.00 92.50 101 GLU A N 1
ATOM 829 C CA . GLU A 1 101 ? 14.471 -7.942 10.943 1.00 92.50 101 GLU A CA 1
ATOM 830 C C . GLU A 1 101 ? 14.849 -6.653 11.681 1.00 92.50 101 GLU A C 1
ATOM 832 O O . GLU A 1 101 ? 15.159 -6.694 12.869 1.00 92.50 101 GLU A O 1
ATOM 837 N N . THR A 1 102 ? 14.799 -5.509 10.996 1.00 93.75 102 THR A N 1
ATOM 838 C CA . THR A 1 102 ? 15.228 -4.219 11.556 1.00 93.75 102 THR A CA 1
ATOM 839 C C . THR A 1 102 ? 14.185 -3.618 12.497 1.00 93.75 102 THR A C 1
ATOM 841 O O . THR A 1 102 ? 14.536 -3.107 13.557 1.00 93.75 102 THR A O 1
ATOM 844 N N . PHE A 1 103 ? 12.905 -3.655 12.115 1.00 93.88 103 PHE A N 1
ATOM 845 C CA . PHE A 1 103 ? 11.834 -2.945 12.826 1.00 93.88 103 PHE A CA 1
ATOM 846 C C . PHE A 1 103 ? 10.900 -3.876 13.609 1.00 93.88 103 PHE A C 1
ATOM 848 O O . PHE A 1 103 ? 10.262 -3.451 14.569 1.00 93.88 103 PHE A O 1
ATOM 855 N N . GLY A 1 104 ? 10.838 -5.159 13.241 1.00 94.94 104 GLY A N 1
ATOM 856 C CA . GLY A 1 104 ? 9.956 -6.141 13.868 1.00 94.94 104 GLY A CA 1
ATOM 857 C C . GLY A 1 104 ? 8.519 -6.117 13.335 1.00 94.94 104 GLY A C 1
ATOM 858 O O . GLY A 1 104 ? 7.969 -5.079 12.966 1.00 94.94 104 GLY A O 1
ATOM 859 N N . SER A 1 105 ? 7.871 -7.288 13.332 1.00 95.75 105 SER A N 1
ATOM 860 C CA . SER A 1 105 ? 6.506 -7.460 12.809 1.00 95.75 105 SER A CA 1
ATOM 861 C C . SER A 1 105 ? 5.472 -6.582 13.510 1.00 95.75 105 SER A C 1
ATOM 863 O O . SER A 1 105 ? 4.572 -6.062 12.860 1.00 95.75 105 SER A O 1
ATOM 865 N N . ARG A 1 106 ? 5.597 -6.408 14.831 1.00 94.25 106 ARG A N 1
ATOM 866 C CA . ARG A 1 106 ? 4.638 -5.644 15.639 1.00 94.25 106 ARG A CA 1
ATOM 867 C C . ARG A 1 106 ? 4.591 -4.174 15.232 1.00 94.25 106 ARG A C 1
ATOM 869 O O . ARG A 1 106 ? 3.511 -3.608 15.117 1.00 94.25 106 ARG A O 1
ATOM 876 N N . GLU A 1 107 ? 5.760 -3.581 15.026 1.00 94.62 107 GLU A N 1
ATOM 877 C CA . GLU A 1 107 ? 5.889 -2.173 14.667 1.00 94.62 107 GLU A CA 1
ATOM 878 C C . GLU A 1 107 ? 5.400 -1.936 13.234 1.00 94.62 107 GLU A C 1
ATOM 880 O O . GLU A 1 107 ? 4.585 -1.047 12.987 1.00 94.62 107 GLU A O 1
ATOM 885 N N . ILE A 1 108 ? 5.782 -2.826 12.310 1.00 95.62 108 ILE A N 1
ATOM 886 C CA . ILE A 1 108 ? 5.274 -2.810 10.934 1.00 95.62 108 ILE A CA 1
ATOM 887 C C . ILE A 1 108 ? 3.752 -2.978 10.908 1.00 95.62 108 ILE A C 1
ATOM 889 O O . ILE A 1 108 ? 3.084 -2.273 10.165 1.00 95.62 108 ILE A O 1
ATOM 893 N N . GLY A 1 109 ? 3.189 -3.873 11.724 1.00 93.94 109 GLY A N 1
ATOM 894 C CA . GLY A 1 109 ? 1.747 -4.116 11.801 1.00 93.94 109 GLY A CA 1
ATOM 895 C C . GLY A 1 109 ? 0.932 -2.959 12.384 1.00 93.94 109 GLY A C 1
ATOM 896 O O . GLY A 1 109 ? -0.258 -2.855 12.068 1.00 93.94 109 GLY A O 1
ATOM 897 N N . LYS A 1 110 ? 1.557 -2.090 13.195 1.00 93.81 110 LYS A N 1
ATOM 898 C CA . LYS A 1 110 ? 0.946 -0.856 13.712 1.00 93.81 110 LYS A CA 1
ATOM 899 C C . LYS A 1 110 ? 1.006 0.283 12.686 1.00 93.81 110 LYS A C 1
ATOM 901 O O . LYS A 1 110 ? 0.013 0.986 12.539 1.00 93.81 110 LYS A O 1
ATOM 906 N N . ASN A 1 111 ? 2.130 0.428 11.980 1.00 93.88 111 ASN A N 1
ATOM 907 C CA . ASN A 1 111 ? 2.448 1.593 11.141 1.00 93.88 111 ASN A CA 1
ATOM 908 C C . ASN A 1 111 ? 2.721 1.205 9.670 1.00 93.88 111 ASN A C 1
ATOM 910 O O . ASN A 1 111 ? 3.743 1.571 9.082 1.00 93.88 111 ASN A O 1
ATOM 914 N N . ILE A 1 112 ? 1.836 0.402 9.069 1.00 94.88 112 ILE A N 1
ATOM 915 C CA . ILE A 1 112 ? 2.031 -0.170 7.725 1.00 94.88 112 ILE A CA 1
ATOM 916 C C . ILE A 1 112 ? 2.308 0.903 6.671 1.00 94.88 112 ILE A C 1
ATOM 918 O O . ILE A 1 112 ? 3.141 0.664 5.795 1.00 94.88 112 ILE A O 1
ATOM 922 N N . LEU A 1 113 ? 1.637 2.056 6.704 1.00 92.38 113 LEU A N 1
ATOM 923 C CA . LEU A 1 113 ? 1.857 3.118 5.725 1.00 92.38 113 LEU A CA 1
ATOM 924 C C . LEU A 1 113 ? 3.288 3.650 5.810 1.00 92.38 113 LEU A C 1
ATOM 926 O O . LEU A 1 113 ? 3.960 3.728 4.780 1.00 92.38 113 LEU A O 1
ATOM 930 N N . GLU A 1 114 ? 3.762 3.984 7.012 1.00 92.25 114 GLU A N 1
ATOM 931 C CA . GLU A 1 114 ? 5.130 4.469 7.219 1.00 92.25 114 GLU A CA 1
ATOM 932 C C . GLU A 1 114 ? 6.146 3.470 6.654 1.00 92.25 114 GLU A C 1
ATOM 934 O O . GLU A 1 114 ? 7.014 3.827 5.851 1.00 92.25 114 GLU A O 1
ATOM 939 N N . TYR A 1 115 ? 6.004 2.193 7.011 1.00 95.69 115 TYR A N 1
ATOM 940 C CA . TYR A 1 115 ? 6.914 1.155 6.533 1.00 95.69 115 TYR A CA 1
ATOM 941 C C . TYR A 1 115 ? 6.748 0.848 5.044 1.00 95.69 115 TYR A C 1
ATOM 943 O O . TYR A 1 115 ? 7.706 0.425 4.399 1.00 95.69 115 TYR A O 1
ATOM 951 N N . SER A 1 116 ? 5.586 1.130 4.457 1.00 95.62 116 SER A N 1
ATOM 952 C CA . SER A 1 116 ? 5.393 1.058 3.007 1.00 95.62 116 SER A CA 1
ATOM 953 C C . SER A 1 116 ? 6.171 2.161 2.293 1.00 95.62 116 SER A C 1
ATOM 955 O O . SER A 1 116 ? 6.859 1.871 1.318 1.00 95.62 116 SER A O 1
ATOM 957 N N . PHE A 1 117 ? 6.154 3.400 2.798 1.00 93.12 117 PHE A N 1
ATOM 958 C CA . PHE A 1 117 ? 7.009 4.469 2.268 1.00 93.12 117 PHE A CA 1
ATOM 959 C C . PHE A 1 117 ? 8.495 4.132 2.410 1.00 93.12 117 PHE A C 1
ATOM 961 O O . PHE A 1 117 ? 9.246 4.301 1.450 1.00 93.12 117 PHE A O 1
ATOM 968 N N . ARG A 1 118 ? 8.915 3.596 3.564 1.00 93.56 118 ARG A N 1
ATOM 969 C CA . ARG A 1 118 ? 10.301 3.142 3.776 1.00 93.56 118 ARG A CA 1
ATOM 970 C C . ARG A 1 118 ? 10.699 2.034 2.802 1.00 93.56 118 ARG A C 1
ATOM 972 O O . ARG A 1 118 ? 11.813 2.057 2.288 1.00 93.56 118 ARG A O 1
ATOM 979 N N . LEU A 1 119 ? 9.797 1.097 2.503 1.00 95.38 119 LEU A N 1
ATOM 980 C CA . LEU A 1 119 ? 10.049 0.048 1.515 1.00 95.38 119 LEU A CA 1
ATOM 981 C C . LEU A 1 119 ? 10.261 0.627 0.115 1.00 95.38 119 LEU A C 1
ATOM 983 O O . LEU A 1 119 ? 11.193 0.211 -0.574 1.00 95.38 119 LEU A O 1
ATOM 987 N N . VAL A 1 120 ? 9.425 1.583 -0.301 1.00 94.62 120 VAL A N 1
ATOM 988 C CA . VAL A 1 120 ? 9.585 2.272 -1.591 1.00 94.62 120 VAL A CA 1
ATOM 989 C C . VAL A 1 120 ? 10.922 3.016 -1.634 1.00 94.62 120 VAL A C 1
ATOM 991 O O . VAL A 1 120 ? 11.655 2.872 -2.611 1.00 94.62 120 VAL A O 1
ATOM 994 N N . ASP A 1 121 ? 11.266 3.747 -0.571 1.00 91.56 121 ASP A N 1
ATOM 995 C CA . ASP A 1 121 ? 12.517 4.508 -0.454 1.00 91.56 121 ASP A CA 1
ATOM 996 C C . ASP A 1 121 ? 13.746 3.594 -0.585 1.00 91.56 121 ASP A C 1
ATOM 998 O O . ASP A 1 121 ? 14.536 3.750 -1.514 1.00 91.56 121 ASP A O 1
ATOM 1002 N N . ILE A 1 122 ? 13.837 2.545 0.241 1.00 91.25 122 ILE A N 1
ATOM 1003 C CA . ILE A 1 122 ? 14.925 1.550 0.196 1.00 91.25 122 ILE A CA 1
ATOM 1004 C C . ILE A 1 122 ? 15.004 0.874 -1.177 1.00 91.25 122 ILE A C 1
ATOM 1006 O O . ILE A 1 122 ? 16.094 0.629 -1.700 1.00 91.25 122 ILE A O 1
ATOM 1010 N N . THR A 1 123 ? 13.855 0.570 -1.783 1.00 92.56 123 THR A N 1
ATOM 1011 C CA . THR A 1 123 ? 13.812 -0.053 -3.108 1.00 92.56 123 THR A CA 1
ATOM 1012 C C . THR A 1 123 ? 14.408 0.869 -4.163 1.00 92.56 123 THR A C 1
ATOM 1014 O O . THR A 1 123 ? 15.225 0.424 -4.970 1.00 92.56 123 THR A O 1
ATOM 1017 N N . LEU A 1 124 ? 14.037 2.149 -4.164 1.00 91.62 124 LEU A N 1
ATOM 1018 C CA . LEU A 1 124 ? 14.560 3.120 -5.120 1.00 91.62 124 LEU A CA 1
ATOM 1019 C C . LEU A 1 124 ? 16.047 3.393 -4.869 1.00 91.62 124 LEU A C 1
ATOM 1021 O O . LEU A 1 124 ? 16.826 3.310 -5.817 1.00 91.62 124 LEU A O 1
ATOM 1025 N N . GLU A 1 125 ? 16.469 3.590 -3.618 1.00 88.44 125 GLU A N 1
ATOM 1026 C CA . GLU A 1 125 ? 17.886 3.735 -3.249 1.00 88.44 125 GLU A CA 1
ATOM 1027 C C . GLU A 1 125 ? 18.725 2.536 -3.731 1.00 88.44 125 GLU A C 1
ATOM 1029 O O . GLU A 1 125 ? 19.786 2.712 -4.337 1.00 88.44 125 GLU A O 1
ATOM 1034 N N . SER A 1 126 ? 18.223 1.311 -3.559 1.00 88.62 126 SER A N 1
ATOM 1035 C CA . SER A 1 126 ? 18.855 0.070 -4.033 1.00 88.62 126 SER A CA 1
ATOM 1036 C C . SER A 1 126 ? 18.975 0.011 -5.563 1.00 88.62 126 SER A C 1
ATOM 1038 O O . SER A 1 126 ? 20.011 -0.380 -6.111 1.00 88.62 126 SER A O 1
ATOM 1040 N N . ILE A 1 127 ? 17.941 0.441 -6.294 1.00 89.44 127 ILE A N 1
ATOM 1041 C CA . ILE A 1 127 ? 17.966 0.507 -7.764 1.00 89.44 127 ILE A CA 1
ATOM 1042 C C . ILE A 1 127 ? 19.015 1.505 -8.247 1.00 89.44 127 ILE A C 1
ATOM 1044 O O . ILE A 1 127 ? 19.807 1.195 -9.145 1.00 89.44 127 ILE A O 1
ATOM 1048 N N . PHE A 1 128 ? 19.016 2.684 -7.647 1.00 87.44 128 PHE A N 1
ATOM 1049 C CA . PHE A 1 128 ? 19.851 3.806 -8.035 1.00 87.44 128 PHE A CA 1
ATOM 1050 C C . PHE A 1 128 ? 21.316 3.653 -7.620 1.00 87.44 128 PHE A C 1
ATOM 1052 O O . PHE A 1 128 ? 22.202 4.153 -8.314 1.00 87.44 128 PHE A O 1
ATOM 1059 N N . SER A 1 129 ? 21.578 2.859 -6.583 1.00 85.00 129 SER A N 1
ATOM 1060 C CA . SER A 1 129 ? 22.926 2.454 -6.171 1.00 85.00 129 SER A CA 1
ATOM 1061 C C . SER A 1 129 ? 23.479 1.263 -6.966 1.00 85.00 129 SER A C 1
ATOM 1063 O O . SER A 1 129 ? 24.642 0.911 -6.806 1.00 85.00 129 SER A O 1
ATOM 1065 N N . SER A 1 130 ? 22.676 0.609 -7.817 1.00 83.31 130 SER A N 1
ATOM 1066 C CA . SER A 1 130 ? 23.126 -0.573 -8.569 1.00 83.31 130 SER A CA 1
ATOM 1067 C C . SER A 1 130 ? 24.096 -0.224 -9.702 1.00 83.31 130 SER A C 1
ATOM 1069 O O . SER A 1 130 ? 23.936 0.798 -10.348 1.00 83.31 130 SER A O 1
ATOM 1071 N N . ASP A 1 131 ? 25.020 -1.109 -10.080 1.00 81.81 131 ASP A N 1
ATOM 1072 C CA . ASP A 1 131 ? 25.939 -0.857 -11.216 1.00 81.81 131 ASP A CA 1
ATOM 1073 C C . ASP A 1 131 ? 25.264 -0.916 -12.607 1.00 81.81 131 ASP A C 1
ATOM 1075 O O . ASP A 1 131 ? 25.913 -0.844 -13.652 1.00 81.81 131 ASP A O 1
ATOM 1079 N N . LYS A 1 132 ? 23.940 -1.110 -12.666 1.00 86.12 132 LYS A N 1
ATOM 1080 C CA . LYS A 1 132 ? 23.202 -1.343 -13.915 1.00 86.12 132 LYS A CA 1
ATOM 1081 C C . LYS A 1 132 ? 22.623 -0.048 -14.471 1.00 86.12 132 LYS A C 1
ATOM 1083 O O . LYS A 1 132 ? 21.455 0.256 -14.242 1.00 86.12 132 LYS A O 1
ATOM 1088 N N . GLU A 1 133 ? 23.386 0.634 -15.315 1.00 86.00 133 GLU A N 1
ATOM 1089 C CA . GLU A 1 133 ? 22.999 1.946 -15.856 1.00 86.00 133 GLU A CA 1
ATOM 1090 C C . GLU A 1 133 ? 21.655 1.945 -16.605 1.00 86.00 133 GLU A C 1
ATOM 1092 O O . GLU A 1 133 ? 20.788 2.776 -16.352 1.00 86.00 133 GLU A O 1
ATOM 1097 N N . LYS A 1 134 ? 21.387 0.912 -17.420 1.00 87.50 134 LYS A N 1
ATOM 1098 C CA . LYS A 1 134 ? 20.082 0.749 -18.095 1.00 87.50 134 LYS A CA 1
ATOM 1099 C C . LYS A 1 134 ? 18.904 0.657 -17.120 1.00 87.50 134 LYS A C 1
ATOM 1101 O O . LYS A 1 134 ? 17.782 1.023 -17.468 1.00 87.50 134 LYS A O 1
ATOM 1106 N N . LYS A 1 135 ? 19.130 0.100 -15.925 1.00 87.44 135 LYS A N 1
ATOM 1107 C CA . LYS A 1 135 ? 18.108 0.007 -14.878 1.00 87.44 135 LYS A CA 1
ATOM 1108 C C . LYS A 1 135 ? 17.891 1.383 -14.253 1.00 87.44 135 LYS A C 1
ATOM 1110 O O . LYS A 1 135 ? 16.739 1.785 -14.148 1.00 87.44 135 LYS A O 1
ATOM 1115 N N . LYS A 1 136 ? 18.962 2.114 -13.929 1.00 88.81 136 LYS A N 1
ATOM 1116 C CA . LYS A 1 136 ? 18.872 3.485 -13.404 1.00 88.81 136 LYS A CA 1
ATOM 1117 C C . LYS A 1 136 ? 18.120 4.405 -14.351 1.00 88.81 136 LYS A C 1
ATOM 1119 O O . LYS A 1 136 ? 17.116 4.969 -13.949 1.00 88.81 136 LYS A O 1
ATOM 1124 N N . GLU A 1 137 ? 18.522 4.468 -15.620 1.00 88.12 137 GLU A N 1
ATOM 1125 C CA . GLU A 1 137 ? 17.874 5.304 -16.641 1.00 88.12 137 GLU A CA 1
ATOM 1126 C C . GLU A 1 137 ? 16.374 4.990 -16.746 1.00 88.12 137 GLU A C 1
ATOM 1128 O O . GLU A 1 137 ? 15.525 5.878 -16.749 1.00 88.12 137 GLU A O 1
ATOM 1133 N N . LYS A 1 138 ? 16.025 3.698 -16.761 1.00 90.25 138 LYS A N 1
ATOM 1134 C CA . LYS A 1 138 ? 14.632 3.255 -16.830 1.00 90.25 138 LYS A CA 1
ATOM 1135 C C . LYS A 1 138 ? 13.807 3.706 -15.619 1.00 90.25 138 LYS A C 1
ATOM 1137 O O . LYS A 1 138 ? 12.660 4.099 -15.800 1.00 90.25 138 LYS A O 1
ATOM 1142 N N . TYR A 1 139 ? 14.354 3.615 -14.408 1.00 91.25 139 TYR A N 1
ATOM 1143 C CA . TYR A 1 139 ? 13.651 4.050 -13.199 1.00 91.25 139 TYR A CA 1
ATOM 1144 C C . TYR A 1 139 ? 13.660 5.570 -13.048 1.00 91.25 139 TYR A C 1
ATOM 1146 O O . TYR A 1 139 ? 12.659 6.114 -12.601 1.00 91.25 139 TYR A O 1
ATOM 1154 N N . ASN A 1 140 ? 14.702 6.258 -13.521 1.00 89.12 140 ASN A N 1
ATOM 1155 C CA . ASN A 1 140 ? 14.747 7.715 -13.581 1.00 89.12 140 ASN A CA 1
ATOM 1156 C C . ASN A 1 140 ? 13.618 8.272 -14.459 1.00 89.12 140 ASN A C 1
ATOM 1158 O O . ASN A 1 140 ? 12.917 9.183 -14.048 1.00 89.12 140 ASN A O 1
ATOM 1162 N N . LEU A 1 141 ? 13.364 7.668 -15.626 1.00 88.62 141 LEU A N 1
ATOM 1163 C CA . LEU A 1 141 ? 12.214 8.037 -16.463 1.00 88.62 141 LEU A CA 1
ATOM 1164 C C . LEU A 1 141 ? 10.870 7.713 -15.790 1.00 88.62 141 LEU A C 1
ATOM 1166 O O . LEU A 1 141 ? 9.893 8.435 -15.968 1.00 88.62 141 LEU A O 1
ATOM 1170 N N . ALA A 1 142 ? 10.803 6.622 -15.025 1.00 90.69 142 ALA A N 1
ATOM 1171 C CA . ALA A 1 142 ? 9.568 6.192 -14.380 1.00 90.69 142 ALA A CA 1
ATOM 1172 C C . ALA A 1 142 ? 9.163 7.077 -13.196 1.00 90.69 142 ALA A C 1
ATOM 1174 O O . ALA A 1 142 ? 7.982 7.380 -13.071 1.00 90.69 142 ALA A O 1
ATOM 1175 N N . ILE A 1 143 ? 10.111 7.532 -12.366 1.00 90.50 143 ILE A N 1
ATOM 1176 C CA . ILE A 1 143 ? 9.816 8.410 -11.216 1.00 90.50 143 ILE A CA 1
ATOM 1177 C C . ILE A 1 143 ? 9.261 9.780 -11.624 1.00 90.50 143 ILE A C 1
ATOM 1179 O O . ILE A 1 143 ? 8.625 10.439 -10.808 1.00 90.50 143 ILE A O 1
ATOM 1183 N N . GLN A 1 144 ? 9.453 10.190 -12.882 1.00 84.56 144 GLN A N 1
ATOM 1184 C CA . GLN A 1 144 ? 8.852 11.410 -13.426 1.00 84.56 144 GLN A CA 1
ATOM 1185 C C . GLN A 1 144 ? 7.356 11.241 -13.740 1.00 84.56 144 GLN A C 1
ATOM 1187 O O . GLN A 1 144 ? 6.645 12.232 -13.888 1.00 84.56 144 GLN A O 1
ATOM 1192 N N . GLN A 1 145 ? 6.850 10.005 -13.835 1.00 84.38 145 GLN A N 1
ATOM 1193 C CA . GLN A 1 145 ? 5.430 9.745 -14.074 1.00 84.38 145 GLN A CA 1
ATOM 1194 C C . GLN A 1 145 ? 4.649 9.724 -12.755 1.00 84.38 145 GLN A C 1
ATOM 1196 O O . GLN A 1 145 ? 4.944 8.941 -11.851 1.00 84.38 145 GLN A O 1
ATOM 1201 N N . SER A 1 146 ? 3.603 10.549 -12.668 1.00 73.19 146 SER A N 1
ATOM 1202 C CA . SER A 1 146 ? 2.822 10.789 -11.442 1.00 73.19 146 SER A CA 1
ATOM 1203 C C . SER A 1 146 ? 2.210 9.527 -10.819 1.00 73.19 146 SER A C 1
ATOM 1205 O O . SER A 1 146 ? 2.090 9.416 -9.602 1.00 73.19 146 SER A O 1
ATOM 1207 N N . ASN A 1 147 ? 1.851 8.537 -11.633 1.00 85.44 147 ASN A N 1
ATOM 1208 C CA . ASN A 1 147 ? 1.230 7.292 -11.181 1.00 85.44 147 ASN A CA 1
ATOM 1209 C C . ASN A 1 147 ? 2.234 6.194 -10.784 1.00 85.44 147 ASN A C 1
ATOM 1211 O O . ASN A 1 147 ? 1.829 5.209 -10.162 1.00 85.44 147 ASN A O 1
ATOM 1215 N N . PHE A 1 148 ? 3.521 6.323 -11.124 1.00 91.50 148 PHE A N 1
ATOM 1216 C CA . PHE A 1 148 ? 4.506 5.269 -10.872 1.00 91.50 148 PHE A CA 1
ATOM 1217 C C . PHE A 1 148 ? 4.762 5.065 -9.375 1.00 91.50 148 PHE A C 1
ATOM 1219 O O . PHE A 1 148 ? 4.635 3.945 -8.881 1.00 91.50 148 PHE A O 1
ATOM 1226 N N . LEU A 1 149 ? 5.066 6.143 -8.645 1.00 92.38 149 LEU A N 1
ATOM 1227 C CA . LEU A 1 149 ? 5.335 6.087 -7.204 1.00 92.38 149 LEU A CA 1
ATOM 1228 C C . LEU A 1 149 ? 4.090 5.684 -6.405 1.00 92.38 149 LEU A C 1
ATOM 1230 O O . LEU A 1 149 ? 4.193 4.942 -5.431 1.00 92.38 149 LEU A O 1
ATOM 1234 N N . TYR A 1 150 ? 2.906 6.103 -6.855 1.00 91.75 150 TYR A N 1
ATOM 1235 C CA . TYR A 1 150 ? 1.648 5.669 -6.253 1.00 91.75 150 TYR A CA 1
ATOM 1236 C C . TYR A 1 150 ? 1.442 4.160 -6.413 1.00 91.75 150 TYR A C 1
ATOM 1238 O O . TYR A 1 150 ? 1.119 3.472 -5.447 1.00 91.75 150 TYR A O 1
ATOM 1246 N N . MET A 1 151 ? 1.702 3.621 -7.608 1.00 92.88 151 MET A N 1
ATOM 1247 C CA . MET A 1 151 ? 1.664 2.178 -7.835 1.00 92.88 151 MET A CA 1
ATOM 1248 C C . MET A 1 151 ? 2.680 1.432 -6.957 1.00 92.88 151 MET A C 1
ATOM 1250 O O . MET A 1 151 ? 2.326 0.387 -6.414 1.00 92.88 151 MET A O 1
ATOM 1254 N N . MET A 1 152 ? 3.910 1.944 -6.809 1.00 95.00 152 MET A N 1
ATOM 1255 C CA . MET A 1 152 ? 4.892 1.371 -5.877 1.00 95.00 152 MET A CA 1
ATOM 1256 C C . MET A 1 152 ? 4.326 1.320 -4.457 1.00 95.00 152 MET A C 1
ATOM 1258 O O . MET A 1 152 ? 4.206 0.245 -3.882 1.00 95.00 152 MET A O 1
ATOM 1262 N N . LEU A 1 153 ? 3.820 2.443 -3.943 1.00 95.25 153 LEU A N 1
ATOM 1263 C CA . LEU A 1 153 ? 3.241 2.503 -2.602 1.00 95.25 153 LEU A CA 1
ATOM 1264 C C . LEU A 1 153 ? 2.099 1.492 -2.395 1.00 95.25 153 LEU A C 1
ATOM 1266 O O . LEU A 1 153 ? 2.071 0.796 -1.381 1.00 95.25 153 LEU A O 1
ATOM 1270 N N . GLN A 1 154 ? 1.181 1.346 -3.357 1.00 94.44 154 GLN A N 1
ATOM 1271 C CA . GLN A 1 154 ? 0.104 0.357 -3.233 1.00 94.44 154 GLN A CA 1
ATOM 1272 C C . GLN A 1 154 ? 0.624 -1.094 -3.214 1.00 94.44 154 GLN A C 1
ATOM 1274 O O . GLN A 1 154 ? 0.042 -1.958 -2.549 1.00 94.44 154 GLN A O 1
ATOM 1279 N N . ILE A 1 155 ? 1.689 -1.391 -3.968 1.00 95.69 155 ILE A N 1
ATOM 1280 C CA . ILE A 1 155 ? 2.317 -2.718 -3.987 1.00 95.69 155 ILE A CA 1
ATOM 1281 C C . ILE A 1 155 ? 3.077 -2.956 -2.677 1.00 95.69 155 ILE A C 1
ATOM 1283 O O . ILE A 1 155 ? 2.952 -4.050 -2.121 1.00 95.69 155 ILE A O 1
ATOM 1287 N N . ALA A 1 156 ? 3.759 -1.943 -2.143 1.00 96.38 156 ALA A N 1
ATOM 1288 C CA . ALA A 1 156 ? 4.445 -1.990 -0.860 1.00 96.38 156 ALA A CA 1
ATOM 1289 C C . ALA A 1 156 ? 3.477 -2.305 0.292 1.00 96.38 156 ALA A C 1
ATOM 1291 O O . ALA A 1 156 ? 3.692 -3.287 1.007 1.00 96.38 156 ALA A O 1
ATOM 1292 N N . VAL A 1 157 ? 2.352 -1.577 0.398 1.00 96.81 157 VAL A N 1
ATOM 1293 C CA . VAL A 1 157 ? 1.301 -1.850 1.403 1.00 96.81 157 VAL A CA 1
ATOM 1294 C C . VAL A 1 157 ? 0.825 -3.296 1.303 1.00 96.81 157 VAL A C 1
ATOM 1296 O O . VAL A 1 157 ? 0.766 -4.018 2.301 1.00 96.81 157 VAL A O 1
ATOM 1299 N N . LYS A 1 158 ? 0.541 -3.760 0.080 1.00 95.44 158 LYS A N 1
ATOM 1300 C CA . LYS A 1 158 ? 0.119 -5.143 -0.154 1.00 95.44 158 LYS A CA 1
ATOM 1301 C C . LYS A 1 158 ? 1.172 -6.153 0.290 1.00 95.44 158 LYS A C 1
ATOM 1303 O O . LYS A 1 158 ? 0.830 -7.188 0.856 1.00 95.44 158 LYS A O 1
ATOM 1308 N N . LEU A 1 159 ? 2.437 -5.917 -0.042 1.00 95.75 159 LEU A N 1
ATOM 1309 C CA . LEU A 1 159 ? 3.529 -6.832 0.265 1.00 95.75 159 LEU A CA 1
ATOM 1310 C C . LEU A 1 159 ? 3.712 -6.994 1.775 1.00 95.75 159 LEU A C 1
ATOM 1312 O O . LEU A 1 159 ? 3.805 -8.131 2.240 1.00 95.75 159 LEU A O 1
ATOM 1316 N N . LEU A 1 160 ? 3.688 -5.891 2.524 1.00 96.81 160 LEU A N 1
ATOM 1317 C CA . LEU A 1 160 ? 3.806 -5.917 3.981 1.00 96.81 160 LEU A CA 1
ATOM 1318 C C . LEU A 1 160 ? 2.606 -6.583 4.643 1.00 96.81 160 LEU A C 1
ATOM 1320 O O . LEU A 1 160 ? 2.798 -7.472 5.470 1.00 96.81 160 LEU A O 1
ATOM 1324 N N . ALA A 1 161 ? 1.385 -6.243 4.224 1.00 96.25 161 ALA A N 1
ATOM 1325 C CA . ALA A 1 161 ? 0.178 -6.884 4.738 1.00 96.25 161 ALA A CA 1
ATOM 1326 C C . ALA A 1 161 ? 0.187 -8.404 4.485 1.00 96.25 161 ALA A C 1
ATOM 1328 O O . ALA A 1 161 ? -0.095 -9.196 5.383 1.00 96.25 161 ALA A O 1
ATOM 1329 N N . LEU A 1 162 ? 0.584 -8.837 3.283 1.00 94.69 162 LEU A N 1
ATOM 1330 C CA . LEU A 1 162 ? 0.670 -10.258 2.946 1.00 94.69 162 LEU A CA 1
ATOM 1331 C C . LEU A 1 162 ? 1.738 -11.010 3.742 1.00 94.69 162 LEU A C 1
ATOM 1333 O O . LEU A 1 162 ? 1.535 -12.182 4.062 1.00 94.69 162 LEU A O 1
ATOM 1337 N N . ASP A 1 163 ? 2.893 -10.398 3.996 1.00 95.31 163 ASP A N 1
ATOM 1338 C CA . ASP A 1 163 ? 3.954 -11.064 4.751 1.00 95.31 163 ASP A CA 1
ATOM 1339 C C . ASP A 1 163 ? 3.671 -11.053 6.267 1.00 95.31 163 ASP A C 1
ATOM 1341 O O . ASP A 1 163 ? 3.962 -12.060 6.911 1.00 95.31 163 ASP A O 1
ATOM 1345 N N . LEU A 1 164 ? 2.984 -10.036 6.814 1.00 96.25 164 LEU A N 1
ATOM 1346 C CA . LEU A 1 164 ? 2.386 -10.088 8.162 1.00 96.25 164 LEU A CA 1
ATOM 1347 C C . LEU A 1 164 ? 1.385 -11.245 8.280 1.00 96.25 164 LEU A C 1
ATOM 1349 O O . LEU A 1 164 ? 1.518 -12.091 9.165 1.00 96.25 164 LEU A O 1
ATOM 1353 N N . TYR A 1 165 ? 0.439 -11.338 7.339 1.00 95.00 165 TYR A N 1
ATOM 1354 C CA . TYR A 1 165 ? -0.576 -12.393 7.324 1.00 95.00 165 TYR A CA 1
ATOM 1355 C C . TYR A 1 165 ? 0.045 -13.799 7.323 1.00 95.00 165 TYR A C 1
ATOM 1357 O O . TYR A 1 165 ? -0.324 -14.646 8.133 1.00 95.00 165 TYR A O 1
ATOM 1365 N N . LYS A 1 166 ? 1.044 -14.051 6.466 1.00 93.38 166 LYS A N 1
ATOM 1366 C CA . LYS A 1 166 ? 1.729 -15.358 6.406 1.00 93.38 166 LYS A CA 1
ATOM 1367 C C . LYS A 1 166 ? 2.517 -15.697 7.665 1.00 93.38 166 LYS A C 1
ATOM 1369 O O . LYS A 1 166 ? 2.696 -16.877 7.952 1.00 93.38 166 LYS A O 1
ATOM 1374 N N . LYS A 1 167 ? 3.022 -14.687 8.376 1.00 92.94 167 LYS A N 1
ATOM 1375 C CA . LYS A 1 167 ? 3.720 -14.858 9.655 1.00 92.94 167 LYS A CA 1
ATOM 1376 C C . LYS A 1 167 ? 2.749 -15.063 10.828 1.00 92.94 167 LYS A C 1
ATOM 1378 O O . LYS A 1 167 ? 3.208 -15.358 11.924 1.00 92.94 167 LYS A O 1
ATOM 1383 N N . GLY A 1 168 ? 1.435 -14.942 10.610 1.00 93.12 168 GLY A N 1
ATOM 1384 C CA . GLY A 1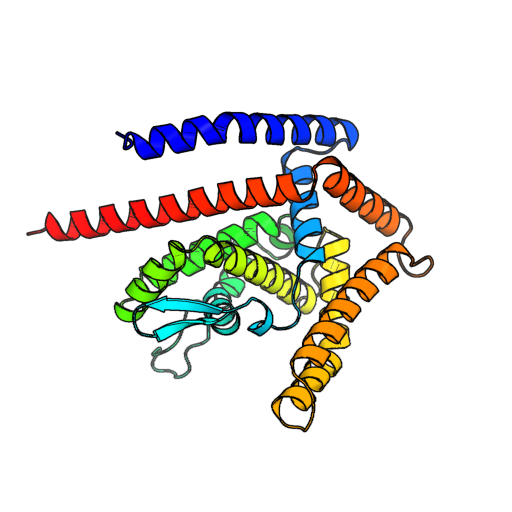 168 ? 0.432 -14.988 11.679 1.00 93.12 168 GLY A CA 1
ATOM 1385 C C . GLY A 1 168 ? 0.444 -13.738 12.563 1.00 93.12 168 GLY A C 1
ATOM 1386 O O . GLY A 1 168 ? -0.005 -13.787 13.704 1.00 93.12 168 GLY A O 1
ATOM 1387 N N . GLU A 1 169 ? 0.984 -12.633 12.049 1.00 94.69 169 GLU A N 1
ATOM 1388 C CA . GLU A 1 169 ? 1.178 -11.386 12.784 1.00 94.69 169 GLU A CA 1
ATOM 1389 C C . GLU A 1 169 ? -0.025 -10.459 12.612 1.00 94.69 169 GLU A C 1
ATOM 1391 O O . GLU A 1 169 ? -0.700 -10.449 11.577 1.00 94.69 169 GLU A O 1
ATOM 1396 N N . LYS A 1 170 ? -0.294 -9.649 13.636 1.00 92.19 170 LYS A N 1
ATOM 1397 C CA . LYS A 1 170 ? -1.460 -8.768 13.647 1.00 92.19 170 LYS A CA 1
ATOM 1398 C C . LYS A 1 170 ? -1.242 -7.545 12.751 1.00 92.19 170 LYS A C 1
ATOM 1400 O O . LYS A 1 170 ? -0.283 -6.801 12.919 1.00 92.19 170 LYS A O 1
ATOM 1405 N N . ILE A 1 171 ? -2.198 -7.306 11.857 1.00 94.62 171 ILE A N 1
ATOM 1406 C CA . ILE A 1 171 ? -2.410 -6.016 11.191 1.00 94.62 171 ILE A CA 1
ATOM 1407 C C . ILE A 1 171 ? -3.419 -5.239 12.046 1.00 94.62 171 ILE A C 1
ATOM 1409 O O . ILE A 1 171 ? -4.539 -5.725 12.240 1.00 94.62 171 ILE A O 1
ATOM 1413 N N . GLU A 1 172 ? -3.030 -4.084 12.601 1.00 92.56 172 GLU A N 1
ATOM 1414 C CA . GLU A 1 172 ? -3.906 -3.316 13.506 1.00 92.56 172 GLU A CA 1
ATOM 1415 C C . GLU A 1 172 ? -5.139 -2.759 12.785 1.00 92.56 172 GLU A C 1
ATOM 1417 O O . GLU A 1 172 ? -6.239 -2.859 13.332 1.00 92.56 172 GLU A O 1
ATOM 1422 N N . ASN A 1 173 ? -4.974 -2.267 11.550 1.00 93.88 173 ASN A N 1
ATOM 1423 C CA . ASN A 1 173 ? -6.083 -1.803 10.717 1.00 93.88 173 ASN A CA 1
ATOM 1424 C C . ASN A 1 173 ? -6.970 -2.984 10.277 1.00 93.88 173 ASN A C 1
ATOM 1426 O O . ASN A 1 173 ? -6.550 -3.847 9.497 1.00 93.88 173 ASN A O 1
ATOM 1430 N N . VAL A 1 174 ? -8.199 -3.040 10.787 1.00 91.50 174 VAL A N 1
ATOM 1431 C CA . VAL A 1 174 ? -9.109 -4.176 10.615 1.00 91.50 174 VAL A CA 1
ATOM 1432 C C . VAL A 1 174 ? -9.617 -4.290 9.179 1.00 91.50 174 VAL A C 1
ATOM 1434 O O . VAL A 1 174 ? -9.742 -5.406 8.672 1.00 91.50 174 VAL A O 1
ATOM 1437 N N . THR A 1 175 ? -9.801 -3.165 8.483 1.00 90.50 175 THR A N 1
ATOM 1438 C CA . THR A 1 175 ? -10.182 -3.141 7.065 1.00 90.50 175 THR A CA 1
ATOM 1439 C C . THR A 1 175 ? -9.100 -3.777 6.191 1.00 90.50 175 THR A C 1
ATOM 1441 O O . THR A 1 175 ? -9.373 -4.704 5.427 1.00 90.50 175 THR A O 1
ATOM 1444 N N . LEU A 1 176 ? -7.850 -3.328 6.316 1.00 93.50 176 LEU A N 1
ATOM 1445 C CA . LEU A 1 176 ? -6.717 -3.872 5.569 1.00 93.50 176 LEU A CA 1
ATOM 1446 C C . LEU A 1 176 ? -6.481 -5.348 5.904 1.00 93.50 176 LEU A C 1
ATOM 1448 O O . LEU A 1 176 ? -6.233 -6.146 4.994 1.00 93.50 176 LEU A O 1
ATOM 1452 N N . ARG A 1 177 ? -6.596 -5.723 7.187 1.00 93.19 177 ARG A N 1
ATOM 1453 C CA . ARG A 1 177 ? -6.511 -7.119 7.636 1.00 93.19 177 ARG A CA 1
ATOM 1454 C C . ARG A 1 177 ? -7.536 -7.983 6.910 1.00 93.19 177 ARG A C 1
ATOM 1456 O O . ARG A 1 177 ? -7.157 -8.934 6.230 1.00 93.19 177 ARG A O 1
ATOM 1463 N N . TYR A 1 178 ? -8.811 -7.608 6.987 1.00 89.50 178 TYR A N 1
ATOM 1464 C CA . TYR A 1 178 ? -9.903 -8.354 6.373 1.00 89.50 178 TYR A CA 1
ATOM 1465 C C . TYR A 1 178 ? -9.725 -8.503 4.858 1.00 89.50 178 TYR A C 1
ATOM 1467 O O . TYR A 1 178 ? -9.824 -9.606 4.318 1.00 89.50 178 TYR A O 1
ATOM 1475 N N . MET A 1 179 ? -9.404 -7.408 4.166 1.00 88.94 179 MET A N 1
ATOM 1476 C CA . MET A 1 179 ? -9.203 -7.430 2.716 1.00 88.94 179 MET A CA 1
ATOM 1477 C C . MET A 1 179 ? -8.027 -8.332 2.323 1.00 88.94 179 MET A C 1
ATOM 1479 O O . MET A 1 179 ? -8.126 -9.098 1.364 1.00 88.94 179 MET A O 1
ATOM 1483 N N . THR A 1 180 ? -6.938 -8.306 3.096 1.00 92.25 180 THR A N 1
ATOM 1484 C CA . THR A 1 180 ? -5.776 -9.185 2.894 1.00 92.25 180 THR A CA 1
ATOM 1485 C C . THR A 1 180 ? -6.152 -10.657 3.063 1.00 92.25 180 THR A C 1
ATOM 1487 O O . THR A 1 180 ? -5.804 -11.482 2.215 1.00 92.25 180 THR A O 1
ATOM 1490 N N . GLU A 1 181 ? -6.906 -10.990 4.113 1.00 91.06 181 GLU A N 1
ATOM 1491 C CA . GLU A 1 181 ? -7.378 -12.354 4.363 1.00 91.06 181 GLU A CA 1
ATOM 1492 C C . GLU A 1 181 ? -8.261 -12.882 3.232 1.00 91.06 181 GLU A C 1
ATOM 1494 O O . GLU A 1 181 ? -8.076 -14.014 2.782 1.00 91.06 181 GLU A O 1
ATOM 1499 N N . MET A 1 182 ? -9.222 -12.080 2.768 1.00 88.31 182 MET A N 1
ATOM 1500 C CA . MET A 1 182 ? -10.136 -12.483 1.697 1.00 88.31 182 MET A CA 1
ATOM 1501 C C . MET A 1 182 ? -9.397 -12.678 0.370 1.00 88.31 182 MET A C 1
ATOM 1503 O O . MET A 1 182 ? -9.640 -13.660 -0.329 1.00 88.31 182 MET A O 1
ATOM 1507 N N . ILE A 1 183 ? -8.434 -11.805 0.051 1.00 87.50 183 ILE A N 1
ATOM 1508 C CA . ILE A 1 183 ? -7.591 -11.951 -1.144 1.00 87.50 183 ILE A CA 1
ATOM 1509 C C . ILE A 1 183 ? -6.775 -13.250 -1.099 1.00 87.50 183 ILE A C 1
ATOM 1511 O O . ILE A 1 1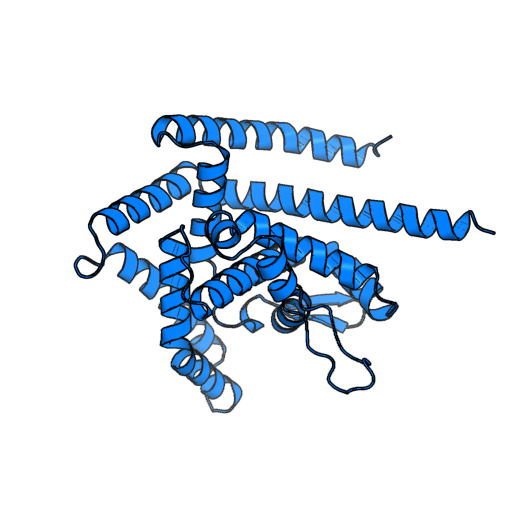83 ? -6.681 -13.935 -2.119 1.00 87.50 183 ILE A O 1
ATOM 1515 N N . GLU A 1 184 ? -6.185 -13.610 0.046 1.00 89.44 184 GLU A N 1
ATOM 1516 C CA . GLU A 1 184 ? -5.404 -14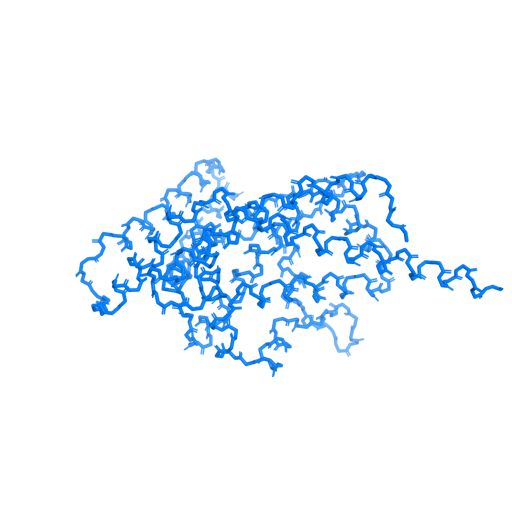.851 0.139 1.00 89.44 184 GLU A CA 1
ATOM 1517 C C . GLU A 1 184 ? -6.285 -16.107 0.158 1.00 89.44 184 GLU A C 1
ATOM 1519 O O . GLU A 1 184 ? -5.906 -17.098 -0.472 1.00 89.44 184 GLU A O 1
ATOM 1524 N N . LYS A 1 185 ? -7.468 -16.067 0.790 1.00 89.38 185 LYS A N 1
ATOM 1525 C CA . LYS A 1 185 ? -8.448 -17.172 0.751 1.00 89.38 185 LYS A CA 1
ATOM 1526 C C . LYS A 1 185 ? -8.892 -17.481 -0.681 1.00 89.38 185 LYS A C 1
ATOM 1528 O O . LYS A 1 185 ? -8.905 -18.643 -1.083 1.00 89.38 185 LYS A O 1
ATOM 1533 N N . ASP A 1 186 ? -9.138 -16.446 -1.480 1.00 87.88 186 ASP A N 1
ATOM 1534 C CA . ASP A 1 186 ? -9.645 -16.587 -2.849 1.00 87.88 186 ASP A CA 1
ATOM 1535 C C . ASP A 1 186 ? -8.554 -16.622 -3.923 1.00 87.88 186 ASP A C 1
ATOM 1537 O O . ASP A 1 186 ? -8.839 -16.700 -5.117 1.00 87.88 186 ASP A O 1
ATOM 1541 N N . LYS A 1 187 ? -7.279 -16.619 -3.532 1.00 85.19 187 LYS A N 1
ATOM 1542 C CA . LYS A 1 187 ? -6.131 -16.544 -4.444 1.00 85.19 187 LYS A CA 1
ATOM 1543 C C . LYS A 1 187 ? -6.150 -17.578 -5.567 1.00 85.19 187 LYS A C 1
ATOM 1545 O O . LYS A 1 187 ? -5.742 -17.260 -6.684 1.00 85.19 187 LYS A O 1
ATOM 1550 N N . LYS A 1 188 ? -6.599 -18.805 -5.280 1.00 84.81 188 LYS A N 1
ATOM 1551 C CA . LYS A 1 188 ? -6.709 -19.875 -6.282 1.00 84.81 188 LYS A CA 1
ATOM 1552 C C . LYS A 1 188 ? -7.804 -19.557 -7.302 1.00 84.81 188 LYS A C 1
ATOM 1554 O O . LYS A 1 188 ? -7.494 -19.495 -8.486 1.00 84.81 188 LYS A O 1
ATOM 1559 N N . ARG A 1 189 ? -9.018 -19.244 -6.838 1.00 86.69 189 ARG A N 1
ATOM 1560 C CA . ARG A 1 189 ? -10.157 -18.843 -7.682 1.00 86.69 189 ARG A CA 1
ATOM 1561 C C . ARG A 1 189 ? -9.823 -17.617 -8.533 1.00 86.69 189 ARG A C 1
ATOM 1563 O O . ARG A 1 189 ? -10.032 -17.617 -9.739 1.00 86.69 189 ARG A O 1
ATOM 1570 N N . LEU A 1 190 ? -9.232 -16.590 -7.920 1.00 81.38 190 LEU A N 1
ATOM 1571 C CA . LEU A 1 190 ? -8.761 -15.392 -8.618 1.00 81.38 190 LEU A CA 1
ATOM 1572 C C . LEU A 1 190 ? -7.660 -15.730 -9.635 1.00 81.38 190 LEU A C 1
ATOM 1574 O O . LEU A 1 190 ? -7.583 -15.121 -10.695 1.00 81.38 190 LEU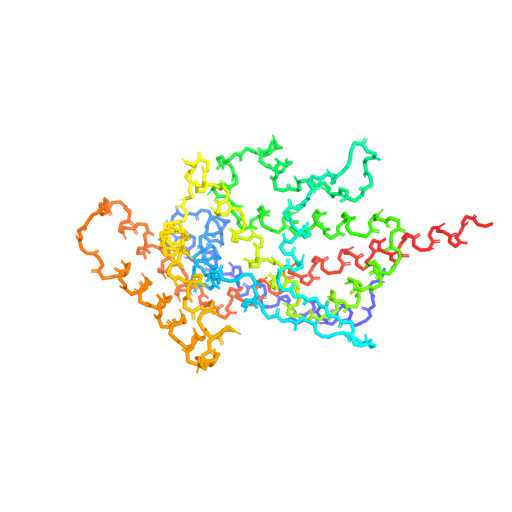 A O 1
ATOM 1578 N N . GLY A 1 191 ? -6.791 -16.697 -9.339 1.00 80.12 191 GLY A N 1
ATOM 1579 C CA . GLY A 1 191 ? -5.798 -17.203 -10.285 1.00 80.12 191 GLY A CA 1
ATOM 1580 C C . GLY A 1 191 ? -6.425 -17.911 -11.490 1.00 80.12 191 GLY A C 1
ATOM 1581 O O . GLY A 1 191 ? -5.992 -17.678 -12.621 1.00 80.12 191 GLY A O 1
ATOM 1582 N N . GLU A 1 192 ? -7.444 -18.735 -11.252 1.00 82.38 192 GLU A N 1
ATOM 1583 C CA . GLU A 1 192 ? -8.186 -19.506 -12.259 1.00 82.38 192 GLU A CA 1
ATOM 1584 C C . GLU A 1 192 ? -8.986 -18.596 -13.193 1.00 82.38 192 GLU A C 1
ATOM 1586 O O . GLU A 1 192 ? -8.757 -18.665 -14.399 1.00 82.38 192 GLU A O 1
ATOM 1591 N N . LEU A 1 193 ? -9.768 -17.651 -12.645 1.00 81.25 193 LEU A N 1
ATOM 1592 C CA . LEU A 1 193 ? -10.559 -16.651 -13.388 1.00 81.25 193 LEU A CA 1
ATOM 1593 C C . LEU A 1 193 ? -9.770 -16.046 -14.553 1.00 81.25 193 LEU A C 1
ATOM 1595 O O . LEU A 1 193 ? -10.230 -15.920 -15.684 1.00 81.25 193 LEU A O 1
ATOM 1599 N N . PHE A 1 194 ? -8.525 -15.679 -14.275 1.00 74.94 194 PHE A N 1
ATOM 1600 C CA . PHE A 1 194 ? -7.684 -15.076 -15.285 1.00 74.94 194 PHE A CA 1
ATOM 1601 C C . PHE A 1 194 ? -6.866 -16.071 -16.096 1.00 74.94 194 PHE A C 1
ATOM 1603 O O . PHE A 1 194 ? -6.491 -15.748 -17.217 1.00 74.94 194 PHE A O 1
ATOM 1610 N N . SER A 1 195 ? -6.544 -17.246 -15.561 1.00 76.88 195 SER A N 1
ATOM 1611 C CA . SER A 1 195 ? -5.891 -18.288 -16.358 1.00 76.88 195 SER A CA 1
ATOM 1612 C C . SER A 1 195 ? -6.804 -18.747 -17.497 1.00 76.88 195 SER A C 1
ATOM 1614 O O . SER A 1 195 ? -6.316 -18.956 -18.604 1.00 76.88 195 SER A O 1
ATOM 1616 N N . GLU A 1 196 ? -8.113 -18.805 -17.251 1.00 74.88 196 GLU A N 1
ATOM 1617 C CA . GLU A 1 196 ? -9.148 -19.087 -18.252 1.00 74.88 196 GLU A CA 1
ATOM 1618 C C . GLU A 1 196 ? -9.281 -17.962 -19.287 1.00 74.88 196 GLU A C 1
ATOM 1620 O O . GLU A 1 196 ? -9.361 -18.237 -20.482 1.00 74.88 196 GLU A O 1
ATOM 1625 N N . ALA A 1 197 ? -9.207 -16.698 -18.859 1.00 73.62 197 ALA A N 1
ATOM 1626 C CA . ALA A 1 197 ? -9.227 -15.555 -19.773 1.00 73.62 197 ALA A CA 1
ATOM 1627 C C . ALA A 1 197 ? -7.957 -15.430 -20.640 1.00 73.62 197 ALA A C 1
ATOM 1629 O O . ALA A 1 197 ? -8.028 -14.971 -21.773 1.00 73.62 197 ALA A O 1
ATOM 1630 N N . PHE A 1 198 ? -6.779 -15.817 -20.129 1.00 65.50 198 PHE A N 1
ATOM 1631 C CA . PHE A 1 198 ? -5.515 -15.714 -20.878 1.00 65.50 198 PHE A CA 1
ATOM 1632 C C . PHE A 1 198 ? -5.224 -16.922 -21.777 1.00 65.50 198 PHE A C 1
ATOM 1634 O O . PHE A 1 198 ? -4.586 -16.749 -22.813 1.00 65.50 198 PHE A O 1
ATOM 1641 N N . ASN A 1 199 ? -5.626 -18.129 -21.371 1.00 69.94 199 ASN A N 1
ATOM 1642 C CA . ASN A 1 199 ? -5.277 -19.374 -22.070 1.00 69.94 199 ASN A CA 1
ATOM 1643 C C . ASN A 1 199 ? -6.486 -20.090 -22.698 1.00 69.94 199 ASN A C 1
ATOM 1645 O O . ASN A 1 199 ? -6.304 -21.123 -23.338 1.00 69.94 199 ASN A O 1
ATOM 1649 N N . GLY A 1 200 ? -7.703 -19.590 -22.480 1.00 61.62 200 GLY A N 1
ATOM 1650 C CA . GLY A 1 200 ? -8.948 -20.157 -22.999 1.00 61.62 200 GLY A CA 1
ATOM 1651 C C . GLY A 1 200 ? -9.660 -19.230 -23.988 1.00 61.62 200 GLY A C 1
ATOM 1652 O O . GLY A 1 200 ? -9.051 -18.359 -24.599 1.00 61.62 200 GLY A O 1
ATOM 1653 N N . PHE A 1 201 ? -10.975 -19.422 -24.132 1.00 58.84 201 PHE A N 1
ATOM 1654 C CA . PHE A 1 201 ? -11.867 -18.592 -24.961 1.00 58.84 201 PHE A CA 1
ATOM 1655 C C . PHE A 1 201 ? -12.450 -17.381 -24.205 1.00 58.84 201 PHE A C 1
ATOM 1657 O O . PHE A 1 201 ? -13.382 -16.744 -24.692 1.00 58.84 201 PHE A O 1
ATOM 1664 N N . GLY A 1 202 ? -11.973 -17.110 -22.987 1.00 60.06 202 GLY A N 1
ATOM 1665 C CA . GLY A 1 202 ? -12.524 -16.068 -22.124 1.00 60.06 202 GLY A CA 1
ATOM 1666 C C . GLY A 1 202 ? -12.139 -14.655 -22.564 1.00 60.06 202 GLY A C 1
ATOM 1667 O O . GLY A 1 202 ? -11.070 -14.427 -23.123 1.00 60.06 202 GLY A O 1
ATOM 1668 N N . ASP A 1 203 ? -13.008 -13.691 -22.265 1.00 75.31 203 ASP A N 1
ATOM 1669 C CA . ASP A 1 203 ? -12.742 -12.268 -22.461 1.00 75.31 203 ASP A CA 1
ATOM 1670 C C . ASP A 1 203 ? -12.012 -11.685 -21.239 1.00 75.31 203 ASP A C 1
ATOM 1672 O O . ASP A 1 203 ? -12.475 -11.770 -20.098 1.00 75.31 203 ASP A O 1
ATOM 1676 N N . LEU A 1 204 ? -10.854 -11.070 -21.489 1.00 73.38 204 LEU A N 1
ATOM 1677 C CA . 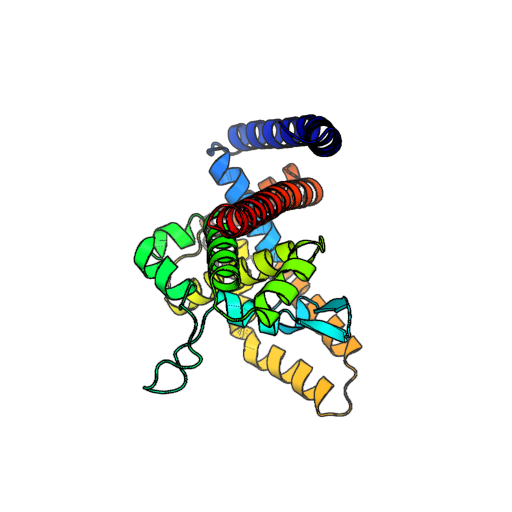LEU A 1 204 ? -10.045 -10.414 -20.465 1.00 73.38 204 LEU A CA 1
ATOM 1678 C C . LEU A 1 204 ? -10.805 -9.273 -19.773 1.00 73.38 204 LEU A C 1
ATOM 1680 O O . LEU A 1 204 ? -10.571 -9.041 -18.589 1.00 73.38 204 LEU A O 1
ATOM 1684 N N . THR A 1 205 ? -11.701 -8.586 -20.484 1.00 75.06 205 THR A N 1
ATOM 1685 C CA . THR A 1 205 ? -12.498 -7.473 -19.946 1.00 75.06 205 THR A CA 1
ATOM 1686 C C . THR A 1 205 ? -13.483 -7.986 -18.902 1.00 75.06 205 THR A C 1
ATOM 1688 O O . THR A 1 205 ? -13.440 -7.554 -17.755 1.00 75.06 205 THR A O 1
ATOM 1691 N N . SER A 1 206 ? -14.253 -9.017 -19.250 1.00 78.62 206 SER A N 1
ATOM 1692 C CA . SER A 1 206 ? -15.170 -9.701 -18.331 1.00 78.62 206 SER A CA 1
ATOM 1693 C C . SER A 1 206 ? -14.467 -10.225 -17.068 1.00 78.62 206 SER A C 1
ATOM 1695 O O . SER A 1 206 ? -14.977 -10.081 -15.960 1.00 78.62 206 SER A O 1
ATOM 1697 N N . ALA A 1 207 ? -13.256 -10.779 -17.202 1.00 75.56 207 ALA A N 1
ATOM 1698 C CA . ALA A 1 207 ? -12.469 -11.231 -16.051 1.00 75.56 207 ALA A CA 1
ATOM 1699 C C . ALA A 1 207 ? -11.970 -10.076 -15.159 1.00 75.56 207 ALA A C 1
ATOM 1701 O O . ALA A 1 207 ? -11.788 -10.265 -13.957 1.00 75.56 207 ALA A O 1
ATOM 1702 N N . ILE A 1 208 ? -11.721 -8.890 -15.728 1.00 72.81 208 ILE A N 1
ATOM 1703 C CA . ILE A 1 208 ? -11.373 -7.680 -14.969 1.00 72.81 208 ILE A CA 1
ATOM 1704 C C . ILE A 1 208 ? -12.600 -7.154 -14.214 1.00 72.81 208 ILE A C 1
ATOM 1706 O O . ILE A 1 208 ? -12.479 -6.832 -13.031 1.00 72.81 208 ILE A O 1
ATOM 1710 N N . ASP A 1 209 ? -13.764 -7.115 -14.860 1.00 79.31 209 ASP A N 1
ATOM 1711 C CA . ASP A 1 209 ? -15.009 -6.626 -14.261 1.00 79.31 209 ASP A CA 1
ATOM 1712 C C . ASP A 1 209 ? -15.468 -7.517 -13.101 1.00 79.31 209 ASP A C 1
ATOM 1714 O O . ASP A 1 209 ? -15.704 -7.022 -11.998 1.00 79.31 209 ASP A O 1
ATOM 1718 N N . GLU A 1 210 ? -15.488 -8.838 -13.301 1.00 80.06 210 GLU A N 1
ATOM 1719 C CA . GLU A 1 210 ? -15.820 -9.825 -12.261 1.00 80.06 210 GLU A CA 1
ATOM 1720 C C . GLU A 1 210 ? -14.867 -9.732 -11.060 1.00 80.06 210 GLU A C 1
ATOM 1722 O O . GLU A 1 210 ? -15.238 -9.902 -9.892 1.00 80.06 210 GLU A O 1
ATOM 1727 N N . TYR A 1 211 ? -13.607 -9.413 -11.340 1.00 74.75 211 TYR A N 1
ATOM 1728 C CA . TYR A 1 211 ? -12.610 -9.203 -10.311 1.00 74.75 211 TYR A CA 1
ATOM 1729 C C . TYR A 1 211 ? -12.895 -7.931 -9.481 1.00 74.75 211 TYR A C 1
ATOM 1731 O O . TYR A 1 211 ? -12.860 -7.987 -8.248 1.00 74.75 211 TYR A O 1
ATOM 1739 N N . TYR A 1 212 ? -13.212 -6.796 -10.109 1.00 74.25 212 TYR A N 1
ATOM 1740 C CA . TYR A 1 212 ? -13.580 -5.583 -9.369 1.00 74.25 212 TYR A CA 1
ATOM 1741 C C . TYR A 1 212 ? -14.918 -5.728 -8.634 1.00 74.25 212 TYR A C 1
ATOM 1743 O O . TYR A 1 212 ? -15.053 -5.242 -7.509 1.00 74.25 212 TYR A O 1
ATOM 1751 N N . PHE A 1 213 ? -15.867 -6.468 -9.211 1.00 81.25 213 PHE A N 1
ATOM 1752 C CA . PHE A 1 213 ? -17.109 -6.851 -8.545 1.00 81.25 213 PHE A CA 1
ATOM 1753 C C . PHE A 1 213 ? -16.835 -7.652 -7.264 1.00 81.25 213 PHE A C 1
ATOM 1755 O O . PHE A 1 213 ? -17.352 -7.308 -6.203 1.00 81.25 213 PHE A O 1
ATOM 1762 N N . THR A 1 214 ? -15.933 -8.637 -7.329 1.00 82.12 214 THR A N 1
ATOM 1763 C CA . THR A 1 214 ? -15.490 -9.424 -6.166 1.00 82.12 214 THR A CA 1
ATOM 1764 C C . THR A 1 214 ? -14.882 -8.547 -5.056 1.00 82.12 214 THR A C 1
ATOM 1766 O O . THR A 1 214 ? -15.103 -8.792 -3.871 1.00 82.12 214 THR A O 1
ATOM 1769 N N . LEU A 1 215 ? -14.092 -7.519 -5.391 1.00 72.62 215 LEU A N 1
ATOM 1770 C CA . LEU A 1 215 ? -13.533 -6.633 -4.359 1.00 72.62 215 LEU A CA 1
ATOM 1771 C C . LEU A 1 215 ? -14.612 -5.837 -3.635 1.00 72.62 215 LEU A C 1
ATOM 1773 O O . LEU A 1 215 ? -14.588 -5.732 -2.406 1.00 72.62 215 LEU A O 1
ATOM 1777 N N . ASN A 1 216 ? -15.544 -5.281 -4.406 1.00 76.25 216 ASN A N 1
ATOM 1778 C CA . ASN A 1 216 ? -16.666 -4.551 -3.842 1.00 76.25 216 ASN A CA 1
ATOM 1779 C C . ASN A 1 216 ? -17.522 -5.479 -2.983 1.00 76.25 216 ASN A C 1
ATOM 1781 O O . ASN A 1 216 ? -17.896 -5.086 -1.882 1.00 76.25 216 ASN A O 1
ATOM 1785 N N . SER A 1 217 ? -17.741 -6.727 -3.409 1.00 80.88 217 SER A N 1
ATOM 1786 C CA . SER A 1 217 ? -18.476 -7.697 -2.602 1.00 80.88 217 SER A CA 1
ATOM 1787 C C . SER A 1 217 ? -17.752 -8.026 -1.296 1.00 80.88 217 SER A C 1
ATOM 1789 O O . SER A 1 217 ? -18.407 -8.071 -0.266 1.00 80.88 217 SER A O 1
ATOM 1791 N N . TYR A 1 218 ? -16.418 -8.164 -1.266 1.00 82.62 218 TYR A N 1
ATOM 1792 C CA . TYR A 1 218 ? -15.692 -8.344 0.003 1.00 82.62 218 TYR A CA 1
ATOM 1793 C C . TYR A 1 218 ? -15.874 -7.163 0.948 1.00 82.62 218 TYR A C 1
ATOM 1795 O O . TYR A 1 218 ? -16.110 -7.364 2.139 1.00 82.62 218 TYR A O 1
ATOM 1803 N N . PHE A 1 219 ? -15.768 -5.943 0.427 1.00 72.00 219 PHE A N 1
ATOM 1804 C CA . PHE A 1 219 ? -15.948 -4.736 1.223 1.00 72.00 219 PHE A CA 1
ATOM 1805 C C . PHE A 1 219 ? -17.390 -4.608 1.740 1.00 72.00 219 PHE A C 1
ATOM 1807 O O . PHE A 1 219 ? -17.609 -4.292 2.910 1.00 72.00 219 PHE A O 1
ATOM 1814 N N . GLU A 1 220 ? -18.381 -4.902 0.899 1.00 74.19 220 GLU A N 1
ATOM 1815 C CA . GLU A 1 220 ? -19.790 -4.907 1.284 1.00 74.19 220 GLU A CA 1
ATOM 1816 C C . GLU A 1 220 ? -20.125 -6.017 2.282 1.00 74.19 220 GLU A C 1
ATOM 1818 O O . GLU A 1 220 ? -20.825 -5.759 3.259 1.00 74.19 220 GLU A O 1
ATOM 1823 N N . ASP A 1 221 ? -19.618 -7.230 2.070 1.00 71.94 221 ASP A N 1
ATOM 1824 C CA . ASP A 1 221 ? -19.777 -8.359 2.985 1.00 71.94 221 ASP A CA 1
ATOM 1825 C C . ASP A 1 221 ? -19.178 -8.027 4.347 1.00 71.94 221 ASP A C 1
ATOM 1827 O O . ASP A 1 221 ? -19.770 -8.338 5.378 1.00 71.94 221 ASP A O 1
ATOM 1831 N N . TYR A 1 222 ? -18.029 -7.350 4.365 1.00 66.62 222 TYR A N 1
ATOM 1832 C CA . TYR A 1 222 ? -17.427 -6.857 5.596 1.00 66.62 222 TYR A CA 1
ATOM 1833 C C . TYR A 1 222 ? -18.332 -5.837 6.292 1.00 66.62 222 TYR A C 1
ATOM 1835 O O . TYR A 1 222 ? -18.612 -5.976 7.479 1.00 66.62 222 TYR A O 1
ATOM 1843 N N . ALA A 1 223 ? -18.872 -4.871 5.542 1.00 64.06 223 ALA A N 1
ATOM 1844 C CA . ALA A 1 223 ? -19.772 -3.843 6.066 1.00 64.06 223 ALA A CA 1
ATOM 1845 C C . ALA A 1 223 ? -21.130 -4.391 6.545 1.00 64.06 223 ALA A C 1
ATOM 1847 O O . ALA A 1 223 ? -21.785 -3.773 7.384 1.00 64.06 223 ALA A O 1
ATOM 1848 N N . LYS A 1 224 ? -21.567 -5.539 6.013 1.00 63.41 224 LYS A N 1
ATOM 1849 C CA . LYS A 1 224 ? -22.864 -6.173 6.304 1.00 63.41 224 LYS A CA 1
ATOM 1850 C C . LYS A 1 224 ? -22.766 -7.335 7.304 1.00 63.41 224 LYS A C 1
ATOM 1852 O O . LYS A 1 224 ? -23.802 -7.823 7.764 1.00 63.41 224 LYS A O 1
ATOM 1857 N N . ARG A 1 225 ? -21.562 -7.811 7.650 1.00 58.34 225 ARG A N 1
ATOM 1858 C CA . ARG A 1 225 ? -21.372 -8.995 8.506 1.00 58.34 225 ARG A CA 1
ATOM 1859 C C . ARG A 1 225 ? -21.843 -8.736 9.936 1.00 58.34 225 ARG A C 1
ATOM 1861 O O . ARG A 1 225 ? -21.251 -7.955 10.668 1.00 58.34 225 ARG A O 1
ATOM 1868 N N . LYS A 1 226 ? -22.878 -9.472 10.359 1.00 50.28 226 LYS A N 1
ATOM 1869 C CA . LYS A 1 226 ? -23.384 -9.463 11.743 1.00 50.28 226 LYS A CA 1
ATOM 1870 C C . LYS A 1 226 ? -22.846 -10.570 12.658 1.00 50.28 226 LYS A C 1
ATOM 1872 O O . LYS A 1 226 ? -23.088 -10.491 13.852 1.00 50.28 226 LYS A O 1
ATOM 1877 N N . PHE A 1 227 ? -22.131 -11.587 12.175 1.00 43.09 227 PHE A N 1
ATOM 1878 C CA . PHE A 1 227 ? -21.781 -12.739 13.020 1.00 43.09 227 PHE A CA 1
ATOM 1879 C C . PHE A 1 227 ? -20.437 -13.348 12.596 1.00 43.09 227 PHE A C 1
ATOM 1881 O O . PHE A 1 227 ? -20.364 -13.921 11.513 1.00 43.09 227 PHE A O 1
ATOM 1888 N N . ASN A 1 228 ? -19.393 -13.146 13.422 1.00 50.41 228 ASN A N 1
ATOM 1889 C CA . ASN A 1 228 ? -18.088 -13.856 13.517 1.00 50.41 228 ASN A CA 1
ATOM 1890 C C . ASN A 1 228 ? -16.882 -12.950 13.840 1.00 50.41 228 ASN A C 1
ATOM 1892 O O . ASN A 1 228 ? -15.760 -13.443 13.903 1.00 50.41 228 ASN A O 1
ATOM 1896 N N . VAL A 1 229 ? -17.096 -11.657 14.067 1.00 58.47 229 VAL A N 1
ATOM 1897 C CA . VAL A 1 229 ? -16.085 -10.728 14.600 1.00 58.47 229 VAL A CA 1
ATOM 1898 C C . VAL A 1 229 ? -16.506 -10.272 15.995 1.00 58.47 229 VAL A C 1
ATOM 1900 O O . VAL A 1 229 ? -17.703 -10.271 16.304 1.00 58.47 229 VAL A O 1
ATOM 1903 N N . THR A 1 230 ? -15.545 -9.945 16.859 1.00 65.19 230 THR A N 1
ATOM 1904 C CA . THR A 1 230 ? -15.866 -9.433 18.200 1.00 65.19 230 THR A CA 1
ATOM 1905 C C . THR A 1 230 ? -16.552 -8.064 18.087 1.00 65.19 230 THR A C 1
ATOM 1907 O O . THR A 1 230 ? -16.382 -7.356 17.093 1.00 65.19 230 THR A O 1
ATOM 1910 N N . LEU A 1 231 ? -17.336 -7.668 19.098 1.00 68.69 231 LEU A N 1
ATOM 1911 C CA . LEU A 1 231 ? -17.935 -6.323 19.157 1.00 68.69 231 LEU A CA 1
ATOM 1912 C C . LEU A 1 231 ? -16.869 -5.228 18.961 1.00 68.69 231 LEU A C 1
ATOM 1914 O O . LEU A 1 231 ? -17.081 -4.281 18.211 1.00 68.69 231 LEU A O 1
ATOM 1918 N N . GLU A 1 232 ? -15.693 -5.433 19.554 1.00 75.25 232 GLU A N 1
ATOM 1919 C CA . GLU A 1 232 ? -14.533 -4.548 19.437 1.00 75.25 232 GLU A CA 1
ATOM 1920 C C . GLU A 1 232 ? -14.056 -4.380 17.982 1.00 75.25 232 GLU A C 1
ATOM 1922 O O . GLU A 1 232 ? -13.724 -3.278 17.552 1.00 75.25 232 GLU A O 1
ATOM 1927 N N . GLU A 1 233 ? -14.037 -5.448 17.181 1.00 73.31 233 GLU A N 1
ATOM 1928 C CA . GLU A 1 233 ? -13.643 -5.366 15.769 1.00 73.31 233 GLU A CA 1
ATOM 1929 C C . GLU A 1 233 ? -14.659 -4.588 14.923 1.00 73.31 233 GLU A C 1
ATOM 1931 O O . GLU A 1 233 ? -14.262 -3.839 14.029 1.00 73.31 233 GLU A O 1
ATOM 1936 N N . MET A 1 234 ? -15.957 -4.725 15.218 1.00 71.19 234 MET A N 1
ATOM 1937 C CA . MET A 1 234 ? -17.002 -3.938 14.553 1.00 71.19 234 MET A CA 1
ATOM 1938 C C . MET A 1 234 ? -16.891 -2.449 14.894 1.00 71.19 234 MET A C 1
ATOM 1940 O O . MET A 1 234 ? -17.037 -1.597 14.016 1.00 71.19 234 MET A O 1
ATOM 1944 N N . GLU A 1 235 ? -16.612 -2.128 16.157 1.00 81.06 235 GLU A N 1
ATOM 1945 C CA . GLU A 1 235 ? -16.408 -0.750 16.608 1.00 81.06 235 GLU A CA 1
ATOM 1946 C C . GLU A 1 235 ? -15.185 -0.119 15.935 1.00 81.06 235 GLU A C 1
ATOM 1948 O O . GLU A 1 235 ? -15.303 0.976 15.377 1.00 81.06 235 GLU A O 1
ATOM 1953 N N . ARG A 1 236 ? -14.057 -0.843 15.884 1.00 86.06 236 ARG A N 1
ATOM 1954 C CA . ARG A 1 236 ? -12.835 -0.410 15.183 1.00 86.06 236 ARG A CA 1
ATOM 1955 C C . ARG A 1 236 ? -13.074 -0.176 13.695 1.00 86.06 236 ARG A C 1
ATOM 1957 O O . ARG A 1 236 ? -12.644 0.841 13.163 1.00 86.06 236 ARG A O 1
ATOM 1964 N N . MET A 1 237 ? -13.807 -1.062 13.024 1.00 82.38 237 MET A N 1
ATOM 1965 C CA . MET A 1 237 ? -14.169 -0.872 11.616 1.00 82.38 237 MET A CA 1
ATOM 1966 C C . MET A 1 237 ? -15.019 0.389 11.422 1.00 82.38 237 MET A C 1
ATOM 1968 O O . MET A 1 237 ? -14.774 1.194 10.519 1.00 82.38 237 MET A O 1
ATOM 1972 N N . GLY A 1 238 ? -16.043 0.560 12.262 1.00 83.12 238 GLY A N 1
ATOM 1973 C CA . GLY A 1 238 ? -16.901 1.737 12.221 1.00 83.12 238 GLY A CA 1
ATOM 1974 C C . GLY A 1 238 ? -16.107 3.020 12.455 1.00 83.12 238 GLY A C 1
ATOM 1975 O O . GLY A 1 238 ? -16.391 4.048 11.845 1.00 83.12 238 GLY A O 1
ATOM 1976 N N . GLU A 1 239 ? -15.101 2.981 13.321 1.00 89.81 239 GLU A N 1
ATOM 1977 C CA . GLU A 1 239 ? -14.157 4.073 13.534 1.00 89.81 239 GLU A CA 1
ATOM 1978 C C . GLU A 1 239 ? -13.280 4.347 12.302 1.00 89.81 239 GLU A C 1
ATOM 1980 O O . GLU A 1 239 ? -13.344 5.457 11.777 1.00 89.81 239 GLU A O 1
ATOM 1985 N N . GLU A 1 240 ? -12.575 3.342 11.774 1.00 92.19 240 GLU A N 1
ATOM 1986 C CA . GLU A 1 240 ? -11.746 3.428 10.557 1.00 92.19 240 GLU A CA 1
ATOM 1987 C C . GLU A 1 240 ? -12.498 4.068 9.389 1.00 92.19 240 GLU A C 1
ATOM 1989 O O . GLU A 1 240 ? -12.034 5.021 8.752 1.00 92.19 240 GLU A O 1
ATOM 1994 N N . HIS A 1 241 ? -13.714 3.583 9.137 1.00 88.12 241 HIS A N 1
ATOM 1995 C CA . HIS A 1 241 ? -14.538 4.091 8.054 1.00 88.12 241 HIS A CA 1
ATOM 1996 C C . HIS A 1 241 ? -15.035 5.516 8.322 1.00 88.12 241 HIS A C 1
ATOM 1998 O O . HIS A 1 241 ? -15.088 6.332 7.400 1.00 88.12 241 HIS A O 1
ATOM 2004 N N . ARG A 1 242 ? -15.390 5.851 9.571 1.00 88.69 242 ARG A N 1
ATOM 2005 C CA . ARG A 1 242 ? -15.791 7.218 9.948 1.00 88.69 242 ARG A CA 1
ATOM 2006 C C . ARG A 1 242 ? -14.636 8.200 9.791 1.00 88.69 242 ARG A C 1
ATOM 2008 O O . ARG A 1 242 ? -14.870 9.291 9.272 1.00 88.69 242 ARG A O 1
ATOM 2015 N N . VAL A 1 243 ? -13.427 7.816 10.195 1.00 93.19 243 VAL A N 1
ATOM 2016 C CA . VAL A 1 243 ? -12.209 8.617 10.033 1.00 93.19 243 VAL A CA 1
ATOM 2017 C C . VAL A 1 243 ? -11.950 8.882 8.552 1.00 93.19 243 VAL A C 1
ATOM 2019 O O . VAL A 1 243 ? -11.900 10.045 8.150 1.00 93.19 243 VAL A O 1
ATOM 2022 N N . LEU A 1 244 ? -11.908 7.838 7.714 1.00 92.94 244 LEU A N 1
ATOM 2023 C CA . LEU A 1 244 ? -11.712 7.998 6.269 1.00 92.94 244 LEU A CA 1
ATOM 2024 C C . LEU A 1 244 ? -12.818 8.846 5.624 1.00 92.94 244 LEU A C 1
ATOM 2026 O O . LEU A 1 244 ? -12.530 9.733 4.825 1.00 92.94 244 LEU A O 1
ATOM 2030 N N . LYS A 1 245 ? -14.086 8.619 5.989 1.00 90.75 245 LYS A N 1
ATOM 2031 C CA . LYS A 1 245 ? -15.228 9.370 5.449 1.00 90.75 245 LYS A CA 1
ATOM 2032 C C . LYS A 1 245 ? -15.173 10.854 5.811 1.00 90.75 245 LYS A C 1
ATOM 2034 O O . LYS A 1 245 ? -15.519 11.687 4.978 1.00 90.75 245 LYS A O 1
ATOM 2039 N N . ARG A 1 246 ? -14.775 11.189 7.042 1.00 90.69 246 ARG A N 1
ATOM 2040 C CA . ARG A 1 246 ? -14.642 12.584 7.489 1.00 90.69 246 ARG A CA 1
ATOM 2041 C C . ARG A 1 246 ? -13.440 13.279 6.871 1.00 90.69 246 ARG A C 1
ATOM 2043 O O . ARG A 1 246 ? -13.551 14.446 6.513 1.00 90.69 246 ARG A O 1
ATOM 2050 N N . LEU A 1 247 ? -12.320 12.570 6.739 1.00 90.88 247 LEU A N 1
ATOM 2051 C CA . LEU A 1 247 ? -11.130 13.114 6.096 1.00 90.88 247 LEU A CA 1
ATOM 2052 C C . LEU A 1 247 ? -11.360 13.309 4.590 1.00 90.88 247 LEU A C 1
ATOM 2054 O O . LEU A 1 247 ? -10.967 14.334 4.038 1.00 90.88 247 LEU A O 1
ATOM 2058 N N . GLY A 1 248 ? -12.062 12.373 3.949 1.00 90.06 248 GLY A N 1
ATOM 2059 C CA . GLY A 1 248 ? -12.362 12.354 2.520 1.00 90.06 248 GLY A CA 1
ATOM 2060 C C . GLY A 1 248 ? -11.251 11.688 1.706 1.00 90.06 248 GLY A C 1
ATOM 2061 O O . GLY A 1 248 ? -10.078 12.038 1.838 1.00 90.06 248 GLY A O 1
ATOM 2062 N N . GLU A 1 249 ? -11.622 10.749 0.831 1.00 90.38 249 GLU A N 1
ATOM 2063 C CA . GLU A 1 249 ? -10.665 9.983 0.012 1.00 90.38 249 GLU A CA 1
ATOM 2064 C C . GLU A 1 249 ? -9.825 10.886 -0.902 1.00 90.38 249 GLU A C 1
ATOM 2066 O O . GLU A 1 249 ? -8.621 10.674 -1.029 1.00 90.38 249 GLU A O 1
ATOM 2071 N N . ASP A 1 250 ? -10.413 11.955 -1.446 1.00 87.38 250 ASP A N 1
ATOM 2072 C CA . ASP A 1 250 ? -9.686 12.943 -2.252 1.00 87.38 250 ASP A CA 1
ATOM 2073 C C . ASP A 1 250 ? -8.588 13.658 -1.452 1.00 87.38 250 ASP A C 1
ATOM 2075 O O . ASP A 1 250 ? -7.509 13.924 -1.979 1.00 87.38 250 ASP A O 1
ATOM 2079 N N . ASN A 1 251 ? -8.829 13.953 -0.169 1.00 86.38 251 ASN A N 1
ATOM 2080 C CA . ASN A 1 251 ? -7.830 14.601 0.686 1.00 86.38 251 ASN A CA 1
ATOM 2081 C C . ASN A 1 251 ? -6.710 13.624 1.057 1.00 86.38 251 ASN A C 1
ATOM 2083 O O . ASN A 1 251 ? -5.542 14.012 1.054 1.00 86.38 251 ASN A O 1
ATOM 2087 N N . VAL A 1 252 ? -7.048 12.351 1.300 1.00 89.12 252 VAL A N 1
ATOM 2088 C CA . VAL A 1 252 ? -6.059 11.275 1.477 1.00 89.12 252 VAL A CA 1
ATOM 2089 C C . VAL A 1 252 ? -5.184 11.156 0.231 1.00 89.12 252 VAL A C 1
ATOM 2091 O O . VAL A 1 252 ? -3.964 11.231 0.337 1.00 89.12 252 VAL A O 1
ATOM 2094 N N . LEU A 1 253 ? -5.788 11.047 -0.955 1.00 87.06 253 LEU A N 1
ATOM 2095 C CA . LEU A 1 253 ? -5.069 10.945 -2.227 1.00 87.06 253 LEU A CA 1
ATOM 2096 C C . LEU A 1 253 ? -4.154 12.144 -2.487 1.00 87.06 253 LEU A C 1
ATOM 2098 O O . LEU A 1 253 ? -3.008 11.957 -2.896 1.00 87.06 253 LEU A O 1
ATOM 2102 N N . ARG A 1 254 ? -4.622 13.366 -2.218 1.00 84.88 254 ARG A N 1
ATOM 2103 C CA . ARG A 1 254 ? -3.803 14.582 -2.350 1.00 84.88 254 ARG A CA 1
ATOM 2104 C C . ARG A 1 254 ? -2.591 14.555 -1.426 1.00 84.88 254 ARG A C 1
ATOM 2106 O O . ARG A 1 254 ? -1.487 14.856 -1.869 1.00 84.88 254 ARG A O 1
ATOM 2113 N N . TYR A 1 255 ? -2.772 14.159 -0.168 1.00 85.50 255 TYR A N 1
ATOM 2114 C CA . TYR A 1 255 ? -1.665 14.083 0.782 1.00 85.50 255 TYR A CA 1
ATOM 2115 C C . TYR A 1 255 ? -0.699 12.931 0.468 1.00 85.50 255 TYR A C 1
ATOM 2117 O O . TYR A 1 255 ? 0.512 13.120 0.559 1.00 85.50 255 TYR A O 1
ATOM 2125 N N . VAL A 1 256 ? -1.189 11.773 -0.004 1.00 86.06 256 VAL A N 1
ATOM 2126 C CA . VAL A 1 256 ? -0.327 10.728 -0.593 1.00 86.06 256 VAL A CA 1
ATOM 2127 C C . VAL A 1 256 ? 0.510 11.322 -1.727 1.00 86.06 256 V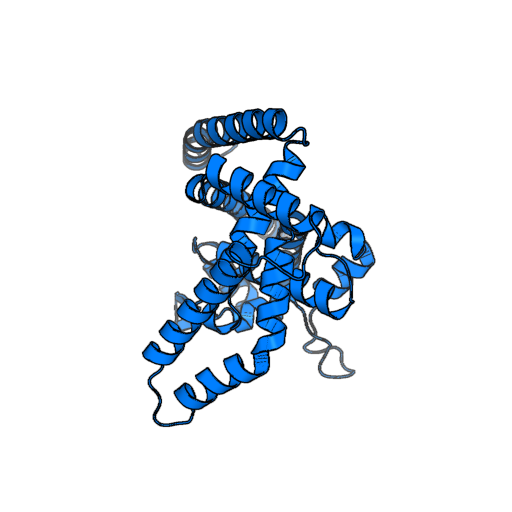AL A C 1
ATOM 2129 O O . VAL A 1 256 ? 1.723 11.135 -1.745 1.00 86.06 256 VAL A O 1
ATOM 2132 N N . GLY A 1 257 ? -0.119 12.061 -2.646 1.00 84.38 257 GLY A N 1
ATOM 2133 C CA . GLY A 1 257 ? 0.567 12.740 -3.745 1.00 84.38 257 GLY A CA 1
ATOM 2134 C C . GLY A 1 257 ? 1.687 13.653 -3.250 1.00 84.38 257 GLY A C 1
ATOM 2135 O O . GLY A 1 257 ? 2.814 13.542 -3.721 1.00 84.38 257 GLY A O 1
ATOM 2136 N N . PHE A 1 258 ? 1.415 14.471 -2.232 1.00 84.00 258 PHE A N 1
ATOM 2137 C CA . PHE A 1 258 ? 2.419 15.325 -1.596 1.00 84.00 258 PHE A CA 1
ATOM 2138 C C . PHE A 1 258 ? 3.599 14.535 -0.999 1.00 84.00 258 PHE A C 1
ATOM 2140 O O . PHE A 1 258 ? 4.758 14.903 -1.195 1.00 84.00 258 PHE A O 1
ATOM 2147 N N . LEU A 1 259 ? 3.339 13.436 -0.285 1.00 84.44 259 LEU A N 1
ATOM 2148 C CA . LEU A 1 259 ? 4.408 12.605 0.281 1.00 84.44 259 LEU A CA 1
ATOM 2149 C C . LEU A 1 259 ? 5.272 11.953 -0.809 1.00 84.44 259 LEU A C 1
ATOM 2151 O O . LEU A 1 259 ? 6.498 11.924 -0.692 1.00 84.44 259 LEU A O 1
ATOM 2155 N N . LEU A 1 260 ? 4.646 11.453 -1.876 1.00 87.06 260 LEU A N 1
ATOM 2156 C CA . LEU A 1 260 ? 5.352 10.848 -3.008 1.00 87.06 260 LEU A CA 1
ATOM 2157 C C . LEU A 1 260 ? 6.164 11.883 -3.789 1.00 87.06 260 LEU A C 1
ATOM 2159 O O . LEU A 1 260 ? 7.271 11.582 -4.227 1.00 87.06 260 LEU A O 1
ATOM 2163 N N . GLU A 1 261 ? 5.659 13.107 -3.905 1.00 84.19 261 GLU A N 1
ATOM 2164 C CA . GLU A 1 261 ? 6.368 14.230 -4.513 1.00 84.19 261 GLU A CA 1
ATOM 2165 C C . GLU A 1 261 ? 7.638 14.584 -3.725 1.00 84.19 261 GLU A C 1
ATOM 2167 O O . GLU A 1 261 ? 8.729 14.705 -4.282 1.00 84.19 261 GLU A O 1
ATOM 2172 N N . ARG A 1 262 ? 7.548 14.631 -2.392 1.00 83.50 262 ARG A N 1
ATOM 2173 C CA . ARG A 1 262 ? 8.734 14.810 -1.539 1.00 83.50 262 ARG A CA 1
ATOM 2174 C C . ARG A 1 262 ? 9.752 13.686 -1.710 1.00 83.50 262 ARG A C 1
ATOM 2176 O O . ARG A 1 262 ? 10.952 13.961 -1.737 1.00 83.50 262 ARG A O 1
ATOM 2183 N N . LEU A 1 263 ? 9.290 12.440 -1.826 1.00 84.19 263 LEU A N 1
ATOM 2184 C CA . LEU A 1 263 ? 10.160 11.293 -2.090 1.00 84.19 263 LEU A CA 1
ATOM 2185 C C . LEU A 1 263 ? 10.850 11.423 -3.456 1.00 84.19 263 LEU A C 1
ATOM 2187 O O . LEU A 1 263 ? 12.063 11.236 -3.546 1.00 84.19 263 LEU A O 1
ATOM 2191 N N . ARG A 1 264 ? 10.108 11.810 -4.501 1.00 85.56 264 ARG A N 1
ATOM 2192 C CA . ARG A 1 264 ? 10.652 12.097 -5.836 1.00 85.56 264 ARG A CA 1
ATOM 2193 C C . ARG A 1 264 ? 11.767 13.139 -5.763 1.00 85.56 264 ARG A C 1
ATOM 2195 O O . ARG A 1 264 ? 12.865 12.889 -6.256 1.00 85.56 264 ARG A O 1
ATOM 2202 N N . ASN A 1 265 ? 11.516 14.262 -5.095 1.00 82.56 265 ASN A N 1
ATOM 2203 C CA . ASN A 1 265 ? 12.470 15.370 -5.014 1.00 82.56 265 ASN A CA 1
ATOM 2204 C C . ASN A 1 265 ? 13.716 15.006 -4.202 1.00 82.56 265 ASN A C 1
ATOM 2206 O O . ASN A 1 265 ? 14.827 15.336 -4.617 1.00 82.56 265 ASN A O 1
ATOM 2210 N N . LYS A 1 266 ? 13.568 14.247 -3.103 1.00 82.31 266 LYS A N 1
ATOM 2211 C CA . LYS A 1 266 ? 14.706 13.665 -2.366 1.00 82.31 266 LYS A CA 1
ATOM 2212 C C . LYS A 1 266 ? 15.617 12.877 -3.314 1.00 82.31 266 LYS A C 1
ATOM 2214 O O . LYS A 1 266 ? 16.828 13.097 -3.310 1.00 82.31 266 LYS A O 1
ATOM 2219 N N . LEU A 1 267 ? 15.039 11.995 -4.131 1.00 78.06 267 LEU A N 1
ATOM 2220 C CA . LEU A 1 267 ? 15.789 11.138 -5.049 1.00 78.06 267 LEU A CA 1
ATOM 2221 C C . LEU A 1 267 ? 16.474 11.957 -6.149 1.00 78.06 267 LEU A C 1
ATOM 2223 O O . LEU A 1 267 ? 17.675 11.797 -6.358 1.00 78.06 267 LEU A O 1
ATOM 2227 N N . ILE A 1 268 ? 15.759 12.882 -6.799 1.00 74.75 268 ILE A N 1
ATOM 2228 C CA . ILE A 1 268 ? 16.330 13.755 -7.840 1.00 74.75 268 ILE A CA 1
ATOM 2229 C C . ILE A 1 268 ? 17.529 14.545 -7.291 1.00 74.75 268 ILE A C 1
ATOM 2231 O O . ILE A 1 268 ? 18.602 14.525 -7.892 1.00 74.75 268 ILE A O 1
ATOM 2235 N N . ILE A 1 269 ? 17.392 15.174 -6.117 1.00 67.38 269 ILE A N 1
ATOM 2236 C CA . ILE A 1 269 ? 18.469 15.958 -5.492 1.00 67.38 269 ILE A CA 1
ATOM 2237 C C . ILE A 1 269 ? 19.689 15.080 -5.183 1.00 67.38 269 ILE A C 1
ATOM 2239 O O . ILE A 1 269 ? 20.824 15.465 -5.480 1.00 67.38 269 ILE A O 1
ATOM 2243 N N . GLN A 1 270 ? 19.478 13.897 -4.597 1.00 64.44 270 GLN A N 1
ATOM 2244 C CA . GLN A 1 270 ? 20.562 12.952 -4.315 1.00 64.44 270 GLN A CA 1
ATOM 2245 C C . GLN A 1 270 ? 21.300 12.538 -5.597 1.00 64.44 270 GLN A C 1
ATOM 2247 O O . GLN A 1 270 ? 22.532 12.460 -5.600 1.00 64.44 270 GLN A O 1
ATOM 2252 N N . HIS A 1 271 ? 20.575 12.349 -6.700 1.00 60.75 271 HIS A N 1
ATOM 2253 C CA . HIS A 1 271 ? 21.160 12.047 -8.003 1.00 60.75 271 HIS A CA 1
ATOM 2254 C C . HIS A 1 271 ? 22.004 13.184 -8.566 1.00 60.75 271 HIS A C 1
ATOM 2256 O O . HIS A 1 271 ? 23.182 12.969 -8.859 1.00 60.75 271 HIS A O 1
ATOM 2262 N N . THR A 1 272 ? 21.455 14.397 -8.641 1.00 59.41 272 THR A N 1
ATOM 2263 C CA . THR A 1 272 ? 22.175 15.566 -9.166 1.00 59.41 272 THR A CA 1
ATOM 2264 C C . THR A 1 272 ? 23.455 15.847 -8.372 1.00 59.41 272 THR A C 1
ATOM 2266 O O . THR A 1 272 ? 24.496 16.178 -8.939 1.00 59.41 272 THR A O 1
ATOM 2269 N N . MET A 1 273 ? 23.427 15.665 -7.048 1.00 54.56 273 MET A N 1
ATOM 2270 C CA . MET A 1 273 ? 24.607 15.842 -6.191 1.00 54.56 273 MET A CA 1
ATOM 2271 C C . MET A 1 273 ? 25.675 14.760 -6.408 1.00 54.56 273 MET A C 1
ATOM 2273 O O . MET A 1 273 ? 26.872 15.042 -6.309 1.00 54.56 273 MET A O 1
ATOM 2277 N N . THR A 1 274 ? 25.260 13.530 -6.715 1.00 54.69 274 THR A N 1
ATOM 2278 C CA . THR A 1 274 ? 26.176 12.413 -6.983 1.00 54.69 274 THR A CA 1
ATOM 2279 C C . THR A 1 274 ? 26.876 12.591 -8.332 1.00 54.69 274 THR A C 1
ATOM 2281 O O . THR A 1 274 ? 28.091 12.416 -8.416 1.00 54.69 274 THR A O 1
ATOM 2284 N N . GLU A 1 275 ? 26.155 13.038 -9.363 1.00 50.94 275 GLU A N 1
ATOM 2285 C CA . GLU A 1 275 ? 26.731 13.362 -10.676 1.00 50.94 275 GLU A CA 1
ATOM 2286 C C . GLU A 1 275 ? 27.711 14.544 -10.599 1.00 50.94 275 GLU A C 1
ATOM 2288 O O . GLU A 1 275 ? 28.826 14.466 -11.119 1.00 50.94 275 GLU A O 1
ATOM 2293 N N . ASN A 1 276 ? 27.366 15.602 -9.859 1.00 42.19 276 ASN A N 1
ATOM 2294 C CA . ASN A 1 276 ? 28.245 16.762 -9.677 1.00 42.19 276 ASN A CA 1
ATOM 2295 C C . ASN A 1 276 ? 29.535 16.436 -8.903 1.00 42.19 276 ASN A C 1
ATOM 2297 O O . ASN A 1 276 ? 30.587 17.007 -9.203 1.00 42.19 276 ASN A O 1
ATOM 2301 N N . LYS A 1 277 ? 29.501 15.494 -7.948 1.00 42.47 277 LYS A N 1
ATOM 2302 C CA . LYS A 1 277 ? 30.714 14.988 -7.273 1.00 42.47 277 LYS A CA 1
ATOM 2303 C C . LYS A 1 277 ? 31.636 14.205 -8.211 1.00 42.47 277 LYS A C 1
ATOM 2305 O O . LYS A 1 277 ? 32.851 14.311 -8.089 1.00 42.47 277 LYS A O 1
ATOM 2310 N N . ILE A 1 278 ? 31.081 13.453 -9.163 1.00 41.75 278 ILE A N 1
ATOM 2311 C CA . ILE A 1 278 ? 31.870 12.730 -10.175 1.00 41.75 278 ILE A CA 1
ATOM 2312 C C . ILE A 1 278 ? 32.537 13.716 -11.146 1.00 41.75 278 ILE A C 1
ATOM 2314 O O . ILE A 1 278 ? 33.666 13.493 -11.574 1.00 41.75 278 ILE A O 1
ATOM 2318 N N . ILE A 1 279 ? 31.872 14.832 -11.464 1.00 41.62 279 ILE A N 1
ATOM 2319 C CA . ILE A 1 279 ? 32.419 15.876 -12.345 1.00 41.62 279 ILE A CA 1
ATOM 2320 C C . ILE A 1 279 ? 33.514 16.702 -11.647 1.00 41.62 279 ILE A C 1
ATOM 2322 O O . ILE A 1 279 ? 34.465 17.118 -12.302 1.00 41.62 279 ILE A O 1
ATOM 2326 N N . THR A 1 280 ? 33.411 16.918 -10.332 1.00 39.25 280 THR A N 1
ATOM 2327 C CA . THR A 1 280 ? 34.388 17.709 -9.553 1.00 39.25 280 THR A CA 1
ATOM 2328 C C . THR A 1 280 ? 35.616 16.923 -9.084 1.00 39.25 280 THR A C 1
ATOM 2330 O O . THR A 1 280 ? 36.592 17.538 -8.669 1.00 39.25 280 THR A O 1
ATOM 2333 N N . LEU A 1 281 ? 35.615 15.589 -9.188 1.00 35.81 281 LEU A N 1
ATOM 2334 C CA . LEU A 1 281 ? 36.778 14.722 -8.933 1.00 35.81 281 LEU A CA 1
ATOM 2335 C C . LEU A 1 281 ? 37.621 14.452 -10.200 1.00 35.81 281 LEU A C 1
ATOM 2337 O O . LEU A 1 281 ? 38.130 13.345 -10.384 1.00 35.81 281 LEU A O 1
ATOM 2341 N N . LYS A 1 282 ? 37.768 15.451 -11.076 1.00 36.03 282 LYS A N 1
ATOM 2342 C CA . LYS A 1 282 ? 38.708 15.421 -12.208 1.00 36.03 282 LYS A CA 1
ATOM 2343 C C . LYS A 1 282 ? 39.920 16.298 -11.948 1.00 36.03 282 LYS A C 1
ATOM 2345 O O . LYS A 1 282 ? 39.717 17.448 -11.506 1.00 36.03 282 LYS A O 1
#

Organism: NCBI:txid157692

Secondary structure (DSSP, 8-state):
---HHHHHHHHHHHHHHHHHHHHHHHHHHHHT--HHHHHHHHHHHHHHHH--S-GGGG-EEE-GGG-EEEHHHHHHHHH-B--SSTT-TT-B--HHHHHHHHH-HHHHHH-HHHHHHHHHHHHHHHHHTSS-HHHHHHHHHHHTSHHHHHHHHHHHHHHHHHHHHHHTPPPS-HHHHHHHHHHHHTHHHHHHHHHHHHHSS--HHHHHHHHHHHHHHHHHHHHH--SSS-HHHHHHHHHHHHHHHHH-HHHHHHHHHHHHHHHHHHHHHHHHHHHHHHHH--

Sequence (282 aa):
MFSVEEEKEFIELLPLMQDFTSKIKIISEFVEKEENEVIEMAFTTFFGKTLKPRYKDYGTIYLEQGRKISGCMIRMEEKGRNPRVKTGTHGMPQHIEMMFETFGSREIGKNILEYSFRLVDITLESIFSSDKEKKKEKYNLAIQQSNFLYMMLQIAVKLLALDLYKKGEKIENVTLRYMTEMIEKDKKRLGELFSEAFNGFGDLTSAIDEYYFTLNSYFEDYAKRKFNVTLEEMERMGEEHRVLKRLGEDNVLRYVGFLLERLRNKLIIQHTMTENKIITLK

Radius of gyration: 20.5 Å; chains: 1; bounding box: 62×50×48 Å

Foldseek 3Di:
DDDPVVVVVVVVCVVLVVVLQVLLVVLCVVVVHDSLLLLQLLLLLLLLLVAALDLQVLDWDAFPPRDIDGSVNLLCLLQWADDPDPVSPPGAPRLLVVLCVVQNLQRCLSRVLVVLVVSLLVSLVRQCPDPDVVSNVSVLRQLVDLSNLVSSSSSSSLVSLLVCVVVVHHNPRLSSVQSNVVSVVCVVVLVVLVVCCVVHPHPPVVSVVVSNVVSVVSVVCVVPDDDDDDPVSNVSNVSSVVSNVSSDPVSSVVVVSVVSVVSSVVSVVVVVVVVVVVVVVD